Protein AF-A0A1X7TQ26-F1 (afdb_monomer_lite)

Foldseek 3Di:
DAWAWDDDPNPDIFIDGWDKDWDDDPPDIDIDTDDPPLADDDDDRDAGFHQWEKEWDDAPDPWIKIWTAWGAHRVRAIDHWIKIWDPPVVSNIHIDTADDDCLARQFGNWYWYWDDLHNFKIKIKIAKGFNDWDWDDPDPPDTDIDTHIPPDQFSRIKIWIWGQDPVRDTHTPDIGTNVNCPDPVVVVVVVVSVVVSVVVVVVPVPPPVVVVVVVVVVVVVVVVVVVVVVVVVVVVVVVVVVVVVVVVVVVVVVVVVVVVVVVVVVVVVVVVVVVVVVVVVVVVVVVVVVVVVVVVVVVVVVVVVVVVVVVVVVVVVVVVVVVVVVVVVVPDDDDDDDDDDDDDDDDDDDDDDDDD

Secondary structure (DSSP, 8-state):
-B--EEE-TTS-EEE---EEEEEE-SS-EEEEEEPTT-S-SSS--PPP-BS-EEEEE-SSSSS-EEEEE--B-TTS-B---EEEEE-TTTT--EEEEEP--HHHHS-BS-EEEEEEEETTEEEEEEE--EEEEEEEE-STT-EEEEEEE---HHHHEEEEEEEE-TTS-EEEEEEE-TTGGGSHHHHHHHHHHHHHHHHHHHHHHS-HHHHHHHHHHHHHHHHHHHHHHHHHHHHHHHHHHHHHHHHHHHHHHHHHHHHHHHHHHHHHHHHHHHHHHHHHHHHHHHHHHHHHHHHHHHHHHHHHHHHHHHHHHHHHHHHHHHHHHHHHHTT--S----------------------

Sequence (356 aa):
MFGGKVTVNGDGTTSTNSVYIFSVTHSVINWEILKPGAIPNEGLWPMERDAHASAIINGDSTSPTLVVIGGRDKKNQLVNECLLFDSITTGQYSCRKIPLLESVTGRYSHSLTAVTMSPHCVWLVIVGGYEEFRWKDVGGRKEVPWGTFIADTNRLIMIIELVYSEAGEWIVESVLDGNDLTSKNYQEKYQSYSKTRTWWMDQLIEYPTEREMKLQRYIQSLHEDLQVAHESKVSLQEALVEANKQVADMEEKVEQYLKEKQIIIDDNQDLISEKDKVIAKLTLQVEEQSQNEKQIITYLRAKVSDNELYTTKLMKEKSQLQERVTSLEEQSIKETSSIGLQFNYLIPSMGKSIIV

InterPro domains:
  IPR011043 Galactose oxidase/kelch, beta-propeller [SSF50965] (12-136)
  IPR015915 Kelch-type beta-propeller [G3DSA:2.120.10.80] (1-238)

Structure (mmCIF, N/CA/C/O backbone):
data_AF-A0A1X7TQ26-F1
#
_entry.id   AF-A0A1X7TQ26-F1
#
loop_
_atom_site.group_PDB
_atom_site.id
_atom_site.type_symbol
_atom_site.label_atom_id
_atom_site.label_alt_id
_atom_site.label_comp_id
_atom_site.label_asym_id
_atom_site.label_entity_id
_atom_site.label_seq_id
_atom_site.pdbx_PDB_ins_code
_atom_site.Cartn_x
_atom_site.Cartn_y
_atom_site.Cartn_z
_atom_site.occupancy
_atom_site.B_iso_or_equiv
_atom_site.auth_seq_id
_atom_site.auth_comp_id
_atom_site.auth_asym_id
_atom_site.auth_atom_id
_atom_site.pdbx_PDB_model_num
ATOM 1 N N . MET A 1 1 ? 0.880 -3.707 -16.780 1.00 87.00 1 MET A N 1
ATOM 2 C CA . MET A 1 1 ? 1.664 -3.565 -18.033 1.00 87.00 1 MET A CA 1
ATOM 3 C C . MET A 1 1 ? 1.063 -2.445 -18.865 1.00 87.00 1 MET A C 1
ATOM 5 O O . MET A 1 1 ? -0.123 -2.181 -18.722 1.00 87.00 1 MET A O 1
ATOM 9 N N . PHE A 1 2 ? 1.840 -1.804 -19.732 1.00 90.25 2 PHE A N 1
ATOM 10 C CA . PHE A 1 2 ? 1.360 -0.734 -20.607 1.00 90.25 2 PHE A CA 1
ATOM 11 C C . PHE A 1 2 ? 1.998 -0.866 -21.993 1.00 90.25 2 PHE A C 1
ATOM 13 O O . PHE A 1 2 ? 3.110 -1.369 -22.105 1.00 90.25 2 PHE A O 1
ATOM 20 N N . GLY A 1 3 ? 1.297 -0.430 -23.039 1.00 91.06 3 GLY A N 1
ATOM 21 C CA . GLY A 1 3 ? 1.830 -0.325 -24.397 1.00 91.06 3 GLY A CA 1
ATOM 22 C C . GLY A 1 3 ? 2.197 -1.656 -25.067 1.00 91.06 3 GLY A C 1
ATOM 23 O O . GLY A 1 3 ? 1.587 -2.692 -24.807 1.00 91.06 3 GLY A O 1
ATOM 24 N N . GLY A 1 4 ? 3.174 -1.610 -25.977 1.00 91.56 4 GLY A N 1
ATOM 25 C CA . GLY A 1 4 ? 3.618 -2.753 -26.784 1.00 91.56 4 GLY A CA 1
ATOM 26 C C . GLY A 1 4 ? 3.103 -2.704 -28.224 1.00 91.56 4 GLY A C 1
ATOM 27 O O . GLY A 1 4 ? 2.521 -1.706 -28.645 1.00 91.56 4 GLY A O 1
ATOM 28 N N . LYS A 1 5 ? 3.336 -3.779 -28.988 1.00 88.81 5 LYS A N 1
ATOM 29 C CA . LYS A 1 5 ? 2.864 -3.936 -30.373 1.00 88.81 5 LYS A CA 1
ATOM 30 C C . LYS A 1 5 ? 1.827 -5.044 -30.471 1.00 88.81 5 LYS A C 1
ATOM 32 O O . LYS A 1 5 ? 2.054 -6.146 -29.980 1.00 88.81 5 LYS A O 1
ATOM 37 N N . VAL A 1 6 ? 0.721 -4.756 -31.148 1.00 86.12 6 VAL A N 1
ATOM 38 C CA . VAL A 1 6 ? -0.372 -5.701 -31.401 1.00 86.12 6 VAL A CA 1
ATOM 39 C C . VAL A 1 6 ? -0.683 -5.753 -32.892 1.00 86.12 6 VAL A C 1
ATOM 41 O O . VAL A 1 6 ? -0.540 -4.754 -33.596 1.00 86.12 6 VAL A O 1
ATOM 44 N N . THR A 1 7 ? -1.099 -6.917 -33.382 1.00 84.06 7 THR A N 1
ATOM 45 C CA . THR A 1 7 ? -1.557 -7.073 -34.769 1.00 84.06 7 THR A CA 1
ATOM 46 C C . THR A 1 7 ? -3.070 -6.934 -34.792 1.00 84.06 7 THR A C 1
ATOM 48 O O . THR A 1 7 ? -3.758 -7.690 -34.108 1.00 84.06 7 THR A O 1
ATOM 51 N N . VAL A 1 8 ? -3.589 -5.982 -35.565 1.00 70.38 8 VAL A N 1
ATOM 52 C CA . VAL A 1 8 ? -5.036 -5.791 -35.739 1.00 70.38 8 VAL A CA 1
ATOM 53 C C . VAL A 1 8 ? -5.405 -6.261 -37.143 1.00 70.38 8 VAL A C 1
ATOM 55 O O . VAL A 1 8 ? -4.803 -5.822 -38.117 1.00 70.38 8 VAL A O 1
ATOM 58 N N . ASN A 1 9 ? -6.355 -7.193 -37.237 1.00 68.06 9 ASN A N 1
ATOM 59 C CA . ASN A 1 9 ? -6.943 -7.725 -38.478 1.00 68.06 9 ASN A CA 1
ATOM 60 C C . ASN A 1 9 ? -6.004 -8.411 -39.494 1.00 68.06 9 ASN A C 1
ATOM 62 O O . ASN A 1 9 ? -6.490 -8.879 -40.513 1.00 68.06 9 ASN A O 1
ATOM 66 N N . GLY A 1 10 ? -4.713 -8.580 -39.185 1.00 66.31 10 GLY A N 1
ATOM 67 C CA . GLY A 1 10 ? -3.746 -9.274 -40.053 1.00 66.31 10 GLY A CA 1
ATOM 68 C C . GLY A 1 10 ? -2.908 -8.351 -40.944 1.00 66.31 10 GLY A C 1
ATOM 69 O O . GLY A 1 10 ? -2.016 -8.830 -41.640 1.00 66.31 10 GLY A O 1
ATOM 70 N N . ASP A 1 11 ? -3.131 -7.037 -40.860 1.00 59.44 11 ASP A N 1
ATOM 71 C CA . ASP A 1 11 ? -2.691 -6.082 -41.889 1.00 59.44 11 ASP A CA 1
ATOM 72 C C . ASP A 1 11 ? -1.474 -5.246 -41.448 1.00 59.44 11 ASP A C 1
ATOM 74 O O . ASP A 1 11 ? -0.920 -4.462 -42.221 1.00 59.44 11 ASP A O 1
ATOM 78 N N . GLY A 1 12 ? -1.042 -5.399 -40.192 1.00 68.19 12 GLY A N 1
ATOM 79 C CA . GLY A 1 12 ? 0.127 -4.718 -39.644 1.00 68.19 12 GLY A CA 1
ATOM 80 C C . GLY A 1 12 ? 0.192 -4.727 -38.117 1.00 68.19 12 GLY A C 1
ATOM 81 O O . GLY A 1 12 ? -0.816 -4.875 -37.423 1.00 68.19 12 GLY A O 1
ATOM 82 N N . THR A 1 13 ? 1.405 -4.555 -37.583 1.00 79.00 13 THR A N 1
ATOM 83 C CA . THR A 1 13 ? 1.637 -4.344 -36.148 1.00 79.00 13 THR A CA 1
ATOM 84 C C . THR A 1 13 ? 1.505 -2.861 -35.815 1.00 79.00 13 THR A C 1
ATOM 86 O O . THR A 1 13 ? 2.245 -2.051 -36.376 1.00 79.00 13 THR A O 1
ATOM 89 N N . THR A 1 14 ? 0.638 -2.501 -34.872 1.00 85.06 14 THR A N 1
ATOM 90 C CA . THR A 1 14 ? 0.521 -1.134 -34.346 1.00 85.06 14 THR A CA 1
ATOM 91 C C . THR A 1 14 ? 0.947 -1.079 -32.888 1.00 85.06 14 THR A C 1
ATOM 93 O O . THR A 1 14 ? 0.743 -2.033 -32.133 1.00 85.06 14 THR A O 1
ATOM 96 N N . SER A 1 15 ? 1.538 0.043 -32.486 1.00 89.44 15 SER A N 1
ATOM 97 C CA . SER A 1 15 ? 1.757 0.332 -31.072 1.00 89.44 15 SER A CA 1
ATOM 98 C C . SER A 1 15 ? 0.407 0.539 -30.378 1.00 89.44 15 SER A C 1
ATOM 100 O O . SER A 1 15 ? -0.521 1.072 -30.984 1.00 89.44 15 SER A O 1
ATOM 102 N N . THR A 1 16 ? 0.296 0.122 -29.119 1.00 88.94 16 THR A N 1
ATOM 103 C CA . THR A 1 16 ? -0.898 0.338 -28.288 1.00 88.94 16 THR A CA 1
ATOM 104 C C . THR A 1 16 ? -0.596 1.283 -27.124 1.00 88.94 16 THR A C 1
ATOM 106 O O . THR A 1 16 ? 0.560 1.527 -26.779 1.00 88.94 16 THR A O 1
ATOM 109 N N . ASN A 1 17 ? -1.642 1.849 -26.532 1.00 88.56 17 ASN A N 1
ATOM 110 C CA . ASN A 1 17 ? -1.650 2.592 -25.270 1.00 88.56 17 ASN A CA 1
ATOM 111 C C . ASN A 1 17 ? -2.587 1.942 -24.239 1.00 88.56 17 ASN A C 1
ATOM 113 O O . ASN A 1 17 ? -3.071 2.604 -23.321 1.00 88.56 17 ASN A O 1
ATOM 117 N N . SER A 1 18 ? -2.888 0.656 -24.405 1.00 86.50 18 SER A N 1
ATOM 118 C CA . SER A 1 18 ? -3.672 -0.103 -23.438 1.00 86.50 18 SER A CA 1
ATOM 119 C C . SER A 1 18 ? -2.874 -0.332 -22.156 1.00 86.50 18 SER A C 1
ATOM 121 O O . SER A 1 18 ? -1.694 -0.693 -22.199 1.00 86.50 18 SER A O 1
ATOM 123 N N . VAL A 1 19 ? -3.539 -0.150 -21.016 1.00 86.75 19 VAL A N 1
ATOM 124 C CA . VAL A 1 19 ? -3.044 -0.575 -19.704 1.00 86.75 19 VAL A CA 1
ATOM 125 C C . VAL A 1 19 ? -3.679 -1.925 -19.393 1.00 86.75 19 VAL A C 1
ATOM 127 O O . VAL A 1 19 ? -4.900 -2.062 -19.445 1.00 86.75 19 VAL A O 1
ATOM 130 N N . TYR A 1 20 ? -2.844 -2.908 -19.077 1.00 86.31 20 TYR A N 1
ATOM 131 C CA . TYR A 1 20 ? -3.257 -4.254 -18.695 1.00 86.31 20 TYR A CA 1
ATOM 132 C C . TYR A 1 20 ? -2.972 -4.458 -17.213 1.00 86.31 20 TYR A C 1
ATOM 134 O O . TYR A 1 20 ? -1.825 -4.289 -16.774 1.00 86.31 20 TYR A O 1
ATOM 142 N N . ILE A 1 21 ? -3.992 -4.851 -16.463 1.00 85.88 21 ILE A N 1
ATOM 143 C CA . ILE A 1 21 ? -3.888 -5.170 -15.040 1.00 85.88 21 ILE A CA 1
ATOM 144 C C . ILE A 1 21 ? -4.125 -6.661 -14.882 1.00 85.88 21 ILE A C 1
ATOM 146 O O . ILE A 1 21 ? -5.034 -7.220 -15.490 1.00 85.88 21 ILE A O 1
ATOM 150 N N . PHE A 1 22 ? -3.281 -7.296 -14.076 1.00 85.50 22 PHE A N 1
ATOM 151 C CA . PHE A 1 22 ? -3.376 -8.710 -13.752 1.00 85.50 22 PHE A CA 1
ATOM 152 C C . PHE A 1 22 ? -3.566 -8.838 -12.248 1.00 85.50 22 PHE A C 1
ATOM 154 O O . PHE A 1 22 ? -2.780 -8.284 -11.480 1.00 85.50 22 PHE A O 1
ATOM 161 N N . SER A 1 23 ? -4.581 -9.587 -11.836 1.00 82.69 23 SER A N 1
ATOM 162 C CA . SER A 1 23 ? -4.741 -10.034 -10.458 1.00 82.69 23 SER A CA 1
ATOM 163 C C . SER A 1 23 ? -4.634 -11.552 -10.421 1.00 82.69 23 SER A C 1
ATOM 165 O O . SER A 1 23 ? -5.297 -12.275 -11.166 1.00 82.69 23 SER A O 1
ATOM 167 N N . VAL A 1 24 ? -3.730 -12.041 -9.578 1.00 84.75 24 VAL A N 1
ATOM 168 C CA . VAL A 1 24 ? -3.441 -13.467 -9.448 1.00 84.75 24 VAL A CA 1
ATOM 169 C C . VAL A 1 24 ? -3.957 -13.931 -8.096 1.00 84.75 24 VAL A C 1
ATOM 171 O O . VAL A 1 24 ? -3.573 -13.403 -7.056 1.00 84.75 24 VAL A O 1
ATOM 174 N N . THR A 1 25 ? -4.844 -14.917 -8.122 1.00 83.12 25 THR A N 1
ATOM 175 C CA . THR A 1 25 ? -5.289 -15.672 -6.946 1.00 83.12 25 THR A CA 1
ATOM 176 C C . THR A 1 25 ? -4.606 -17.043 -6.935 1.00 83.12 25 THR A C 1
ATOM 178 O O . THR A 1 25 ? -3.882 -17.381 -7.870 1.00 83.12 25 THR A O 1
ATOM 181 N N . HIS A 1 26 ? -4.852 -17.866 -5.910 1.00 82.94 26 HIS A N 1
ATOM 182 C CA . HIS A 1 26 ? -4.251 -19.203 -5.786 1.00 82.94 26 HIS A CA 1
ATOM 183 C C . HIS A 1 26 ? -4.465 -20.118 -7.008 1.00 82.94 26 HIS A C 1
ATOM 185 O O . HIS A 1 26 ? -3.668 -21.026 -7.225 1.00 82.94 26 HIS A O 1
ATOM 191 N N . SER A 1 27 ? -5.523 -19.905 -7.797 1.00 90.62 27 SER A N 1
ATOM 192 C CA . SER A 1 27 ? -5.869 -20.768 -8.937 1.00 90.62 27 SER A CA 1
ATOM 193 C C . SER A 1 27 ? -6.283 -20.028 -10.208 1.00 90.62 27 SER A C 1
ATOM 195 O O . SER A 1 27 ? -6.407 -20.659 -11.257 1.00 90.62 27 SER A O 1
ATOM 197 N N . VAL A 1 28 ? -6.502 -18.711 -10.149 1.00 89.69 28 VAL A N 1
ATOM 198 C CA . VAL A 1 28 ? -7.032 -17.932 -11.276 1.00 89.69 28 VAL A CA 1
ATOM 199 C C . VAL A 1 28 ? -6.202 -16.678 -11.495 1.00 89.69 28 VAL A C 1
ATOM 201 O O . VAL A 1 28 ? -5.953 -15.914 -10.560 1.00 89.69 28 VAL A O 1
ATOM 204 N N . ILE A 1 29 ? -5.827 -16.455 -12.753 1.00 89.44 29 ILE A N 1
ATOM 205 C CA . ILE A 1 29 ? -5.282 -15.191 -13.239 1.00 89.44 29 ILE A CA 1
ATOM 206 C C . ILE A 1 29 ? -6.432 -14.438 -13.901 1.00 89.44 29 ILE A C 1
ATOM 208 O O . ILE A 1 29 ? -6.892 -14.823 -14.976 1.00 89.44 29 ILE A O 1
ATOM 212 N N . ASN A 1 30 ? -6.889 -13.368 -13.262 1.00 86.69 30 ASN A N 1
ATOM 213 C CA . ASN A 1 30 ? -7.815 -12.424 -13.869 1.00 86.69 30 ASN A CA 1
ATOM 214 C C . ASN A 1 30 ? -7.007 -11.307 -14.523 1.00 86.69 30 ASN A C 1
ATOM 216 O O . ASN A 1 30 ? -6.003 -10.848 -13.974 1.00 86.69 30 ASN A O 1
ATOM 220 N N . TRP A 1 31 ? -7.446 -10.859 -15.692 1.00 86.56 31 TRP A N 1
ATOM 221 C CA . TRP A 1 31 ? -6.847 -9.712 -16.354 1.00 86.56 31 TRP A CA 1
ATOM 222 C C . TRP A 1 31 ? -7.923 -8.790 -16.902 1.00 86.56 31 TRP A C 1
ATOM 224 O O . TRP A 1 31 ? -8.978 -9.235 -17.352 1.00 86.56 31 TRP A O 1
ATOM 234 N N . GLU A 1 32 ? -7.632 -7.499 -16.872 1.00 86.62 32 GLU A N 1
ATOM 235 C CA . GLU A 1 32 ? -8.494 -6.455 -17.406 1.00 86.62 32 GLU A CA 1
ATOM 236 C C . GLU A 1 32 ? -7.679 -5.479 -18.256 1.00 86.62 32 GLU A C 1
ATOM 238 O O . GLU A 1 32 ? -6.490 -5.244 -18.016 1.00 86.62 32 GLU A O 1
ATOM 243 N N . ILE A 1 33 ? -8.330 -4.924 -19.278 1.00 85.56 33 ILE A N 1
ATOM 244 C CA . ILE A 1 33 ? -7.782 -3.846 -20.098 1.00 85.56 33 ILE A CA 1
ATOM 245 C C . ILE A 1 33 ? -8.535 -2.576 -19.752 1.00 85.56 33 ILE A C 1
ATOM 247 O O . ILE A 1 33 ? -9.751 -2.496 -19.954 1.00 85.56 33 ILE A O 1
ATOM 251 N N . LEU A 1 34 ? -7.803 -1.558 -19.310 1.00 81.19 34 LEU A N 1
ATOM 252 C CA . LEU A 1 34 ? -8.380 -0.235 -19.137 1.00 81.19 34 LEU A CA 1
ATOM 253 C C . LEU A 1 34 ? -8.620 0.399 -20.505 1.00 81.19 34 LEU A C 1
ATOM 255 O O . LEU A 1 34 ? -7.719 0.475 -21.348 1.00 81.19 34 LEU A O 1
ATOM 259 N N . LYS A 1 35 ? -9.853 0.856 -20.723 1.00 69.00 35 LYS A N 1
ATOM 260 C CA . LYS A 1 35 ? -10.242 1.575 -21.937 1.00 69.00 35 LYS A CA 1
ATOM 261 C C . LYS A 1 35 ? -9.963 3.075 -21.787 1.00 69.00 35 LYS A C 1
ATOM 263 O O . LYS A 1 35 ? -10.061 3.597 -20.673 1.00 69.00 35 LYS A O 1
ATOM 268 N N . PRO A 1 36 ? -9.697 3.785 -22.899 1.00 64.69 36 PRO A N 1
ATOM 269 C CA . PRO A 1 36 ? -9.656 5.242 -22.901 1.00 64.69 36 PRO A CA 1
ATOM 270 C C . PRO A 1 36 ? -10.910 5.832 -22.240 1.00 64.69 36 PRO A C 1
ATOM 272 O O . PRO A 1 36 ? -12.025 5.438 -22.578 1.00 64.69 36 PRO A O 1
ATOM 275 N N . GLY A 1 37 ? -10.723 6.744 -21.281 1.00 62.84 37 GLY A N 1
ATOM 276 C CA . GLY A 1 37 ? -11.806 7.344 -20.485 1.00 62.84 37 GLY A CA 1
ATOM 277 C C . GLY A 1 37 ? -12.024 6.729 -19.095 1.00 62.84 37 GLY A C 1
ATOM 278 O O . GLY A 1 37 ? -12.803 7.273 -18.322 1.00 62.84 37 GLY A O 1
ATOM 279 N N . ALA A 1 38 ? -11.318 5.646 -18.745 1.00 62.38 38 ALA A N 1
ATOM 280 C CA . ALA A 1 38 ? -11.341 5.066 -17.394 1.00 62.38 38 ALA A CA 1
ATOM 281 C C . ALA A 1 38 ? -10.544 5.876 -16.344 1.00 62.38 38 ALA A C 1
ATOM 283 O O . ALA A 1 38 ? -10.632 5.585 -15.156 1.00 62.38 38 ALA A O 1
ATOM 284 N N . ILE A 1 39 ? -9.766 6.873 -16.777 1.00 62.66 39 ILE A N 1
ATOM 285 C CA . ILE A 1 39 ? -8.975 7.769 -15.921 1.00 62.66 39 ILE A CA 1
ATOM 286 C C . ILE A 1 39 ? -9.702 9.128 -15.864 1.00 62.66 39 ILE A C 1
ATOM 288 O O . ILE A 1 39 ? -9.856 9.747 -16.924 1.00 62.66 39 ILE A O 1
ATOM 292 N N . PRO A 1 40 ? -10.180 9.596 -14.693 1.00 51.94 40 PRO A N 1
ATOM 293 C CA . PRO A 1 40 ? -10.880 10.880 -14.573 1.00 51.94 40 PRO A CA 1
ATOM 294 C C . PRO A 1 40 ? -9.910 12.073 -14.746 1.00 51.94 40 PRO A C 1
ATOM 296 O O . PRO A 1 40 ? -8.940 12.118 -14.006 1.00 51.94 40 PRO A O 1
ATOM 299 N N . ASN A 1 41 ? -10.189 12.983 -15.709 1.00 51.12 41 ASN A N 1
ATOM 300 C CA . ASN A 1 41 ? -9.685 14.368 -15.981 1.00 51.12 41 ASN A CA 1
ATOM 301 C C . ASN A 1 41 ? -8.290 14.807 -15.445 1.00 51.12 41 ASN A C 1
ATOM 303 O O . ASN A 1 41 ? -7.979 14.609 -14.287 1.00 51.12 41 ASN A O 1
ATOM 307 N N . GLU A 1 42 ? -7.400 15.525 -16.141 1.00 49.56 42 GLU A N 1
ATOM 308 C CA . GLU A 1 42 ? -7.458 16.467 -17.266 1.00 49.56 42 GLU A CA 1
ATOM 309 C C . GLU A 1 42 ? -6.258 16.194 -18.203 1.00 49.56 42 GLU A C 1
ATOM 311 O O . GLU A 1 42 ? -5.109 16.229 -17.772 1.00 49.56 42 GLU A O 1
ATOM 316 N N . GLY A 1 43 ? -6.492 15.957 -19.496 1.00 53.38 43 GLY A N 1
ATOM 317 C CA . GLY A 1 43 ? -5.417 15.898 -20.497 1.00 53.38 43 GLY A CA 1
ATOM 318 C C . GLY A 1 43 ? -5.019 14.489 -20.946 1.00 53.38 43 GLY A C 1
ATOM 319 O O . GLY A 1 43 ? -4.381 13.740 -20.224 1.00 53.38 43 GLY A O 1
ATOM 320 N N . LEU A 1 44 ? -5.398 14.186 -22.194 1.00 62.41 44 LEU A N 1
ATOM 321 C CA . LEU A 1 44 ? -4.870 13.163 -23.108 1.00 62.41 44 LEU A CA 1
ATOM 322 C C . LEU A 1 44 ? -4.472 11.814 -22.487 1.00 62.41 44 LEU A C 1
ATOM 324 O O . LEU A 1 44 ? -3.402 11.649 -21.906 1.00 62.41 44 LEU A O 1
ATOM 328 N N . TRP A 1 45 ? -5.295 10.800 -22.770 1.00 75.62 45 TRP A N 1
ATOM 329 C CA . TRP A 1 45 ? -4.891 9.403 -22.638 1.00 75.62 45 TRP A CA 1
ATOM 330 C C . TRP A 1 45 ? -3.495 9.192 -23.255 1.00 75.62 45 TRP A C 1
ATOM 332 O O . TRP A 1 45 ? -3.253 9.694 -24.360 1.00 75.62 45 TRP A O 1
ATOM 342 N N . PRO A 1 46 ? -2.588 8.463 -22.581 1.00 84.00 46 PRO A N 1
ATOM 343 C CA . PRO A 1 46 ? -1.219 8.278 -23.037 1.00 84.00 46 PRO A CA 1
ATOM 344 C C . PRO A 1 46 ? -1.104 7.891 -24.510 1.00 84.00 46 PRO A C 1
ATOM 346 O O . PRO A 1 46 ? -1.868 7.070 -25.028 1.00 84.00 46 PRO A O 1
ATOM 349 N N . MET A 1 47 ? -0.108 8.455 -25.193 1.00 87.44 47 MET A N 1
ATOM 350 C CA . MET A 1 47 ? 0.155 8.101 -26.585 1.00 87.44 47 MET A CA 1
ATOM 351 C C . MET A 1 47 ? 0.616 6.641 -26.710 1.00 87.44 47 MET A C 1
ATOM 353 O O . MET A 1 47 ? 1.381 6.143 -25.875 1.00 87.44 47 MET A O 1
ATOM 357 N N . GLU A 1 48 ? 0.155 5.987 -27.780 1.00 90.31 48 GLU A N 1
ATOM 358 C CA . GLU A 1 48 ? 0.552 4.638 -28.194 1.00 90.31 48 GLU A CA 1
ATOM 359 C C . GLU A 1 48 ? 2.070 4.524 -28.281 1.00 90.31 48 GLU A C 1
ATOM 361 O O . GLU A 1 48 ? 2.714 5.357 -28.924 1.00 90.31 48 GLU A O 1
ATOM 366 N N . ARG A 1 49 ? 2.645 3.485 -27.665 1.00 93.31 49 ARG A N 1
ATOM 367 C CA . ARG A 1 49 ? 4.093 3.278 -27.715 1.00 93.31 49 ARG A CA 1
ATOM 368 C C . ARG A 1 49 ? 4.545 1.837 -27.542 1.00 93.31 49 ARG A C 1
ATOM 370 O O . ARG A 1 49 ? 3.941 1.056 -26.809 1.00 93.31 49 ARG A O 1
ATOM 377 N N . ASP A 1 50 ? 5.680 1.520 -28.150 1.00 93.69 50 ASP A N 1
ATOM 378 C CA . ASP A 1 50 ? 6.429 0.279 -27.960 1.00 93.69 50 ASP A CA 1
ATOM 379 C C . ASP A 1 50 ? 7.854 0.557 -27.466 1.00 93.69 50 ASP A C 1
ATOM 381 O O . ASP A 1 50 ? 8.261 1.715 -27.361 1.00 93.69 50 ASP A O 1
ATOM 385 N N . ALA A 1 51 ? 8.598 -0.504 -27.129 1.00 94.50 51 ALA A N 1
ATOM 386 C CA . ALA A 1 51 ? 10.016 -0.433 -26.757 1.00 94.50 51 ALA A CA 1
ATOM 387 C C . ALA A 1 51 ? 10.346 0.621 -25.675 1.00 94.50 51 ALA A C 1
ATOM 389 O O . ALA A 1 51 ? 11.460 1.139 -25.617 1.00 94.50 51 ALA A O 1
ATOM 390 N N . HIS A 1 52 ? 9.372 0.964 -24.836 1.00 96.12 52 HIS A N 1
ATOM 391 C CA . HIS A 1 52 ? 9.569 1.783 -23.651 1.00 96.12 52 HIS A CA 1
ATOM 392 C C . HIS A 1 52 ? 10.120 0.907 -22.526 1.00 96.12 52 HIS A C 1
ATOM 394 O O . HIS A 1 52 ? 10.087 -0.323 -22.613 1.00 96.12 52 HIS A O 1
ATOM 400 N N . ALA A 1 53 ? 10.582 1.543 -21.457 1.00 96.50 53 ALA A N 1
ATOM 401 C CA . ALA A 1 53 ? 10.910 0.845 -20.228 1.00 96.50 53 ALA A CA 1
ATOM 402 C C . ALA A 1 53 ? 9.884 1.191 -19.150 1.00 96.50 53 ALA A C 1
ATOM 404 O O . ALA A 1 53 ? 9.313 2.285 -19.141 1.00 96.50 53 ALA A O 1
ATOM 405 N N . SER A 1 54 ? 9.638 0.248 -18.248 1.00 95.00 54 SER A N 1
ATOM 406 C CA . SER A 1 54 ? 8.709 0.442 -17.143 1.00 95.00 54 SER A CA 1
ATOM 407 C C . SER A 1 54 ? 9.230 -0.195 -15.868 1.00 95.00 54 SER A C 1
ATOM 409 O O . SER A 1 54 ? 9.819 -1.272 -15.925 1.00 95.00 54 SER A O 1
ATOM 411 N N . ALA A 1 55 ? 8.957 0.431 -14.731 1.00 94.44 55 ALA A N 1
ATOM 412 C CA . ALA A 1 55 ? 9.271 -0.108 -13.416 1.00 94.44 55 ALA A CA 1
ATOM 413 C C . ALA A 1 55 ? 8.115 0.155 -12.452 1.00 94.44 55 ALA A C 1
ATOM 415 O O . ALA A 1 55 ? 7.334 1.088 -12.640 1.00 94.44 55 ALA A O 1
ATOM 416 N N . ILE A 1 56 ? 8.007 -0.686 -11.428 1.00 90.62 56 ILE A N 1
ATOM 417 C CA . ILE A 1 56 ? 7.020 -0.525 -10.364 1.00 90.62 56 ILE A CA 1
ATOM 418 C C . ILE A 1 56 ? 7.714 0.105 -9.165 1.00 90.62 56 ILE A C 1
ATOM 420 O O . ILE A 1 56 ? 8.779 -0.347 -8.747 1.00 90.62 56 ILE A O 1
ATOM 424 N N . ILE A 1 57 ? 7.084 1.134 -8.615 1.00 88.94 57 ILE A N 1
ATOM 425 C CA . ILE A 1 57 ? 7.468 1.758 -7.363 1.00 88.94 57 ILE A CA 1
ATOM 426 C C . ILE A 1 57 ? 6.548 1.231 -6.265 1.00 88.94 57 ILE A C 1
ATOM 428 O O . ILE A 1 57 ? 5.346 1.494 -6.271 1.00 88.94 57 ILE A O 1
ATOM 432 N N . ASN A 1 58 ? 7.148 0.522 -5.312 1.00 76.94 58 ASN A N 1
ATOM 433 C CA . ASN A 1 58 ? 6.525 0.137 -4.051 1.00 76.94 58 ASN A CA 1
ATOM 434 C C . ASN A 1 58 ? 7.122 1.039 -2.959 1.00 76.94 58 ASN A C 1
ATOM 436 O O . ASN A 1 58 ? 8.197 0.742 -2.434 1.00 76.94 58 ASN A O 1
ATOM 440 N N . GLY A 1 59 ? 6.489 2.187 -2.709 1.00 65.50 59 GLY A N 1
ATOM 441 C CA . GLY A 1 59 ? 6.811 3.081 -1.586 1.00 65.50 59 GLY A CA 1
ATOM 442 C C . GLY A 1 59 ? 5.728 3.027 -0.506 1.00 65.50 59 GLY A C 1
ATOM 443 O O . GLY A 1 59 ? 4.926 2.098 -0.501 1.00 65.50 59 GLY A O 1
ATOM 444 N N . ASP A 1 60 ? 5.652 4.047 0.350 1.00 60.88 60 ASP A N 1
ATOM 445 C CA . ASP A 1 60 ? 4.600 4.185 1.383 1.00 60.88 60 ASP A CA 1
ATOM 446 C C . ASP A 1 60 ? 3.175 4.395 0.838 1.00 60.88 60 ASP A C 1
ATOM 448 O O . ASP A 1 60 ? 2.211 4.472 1.602 1.00 60.88 60 ASP A O 1
ATOM 452 N N . SER A 1 61 ? 3.018 4.500 -0.484 1.00 58.03 61 SER A N 1
ATOM 453 C CA . SER A 1 61 ? 1.697 4.561 -1.102 1.00 58.03 61 SER A CA 1
ATOM 454 C C . SER A 1 61 ? 0.934 3.256 -0.869 1.00 58.03 61 SER A C 1
ATOM 456 O O . SER A 1 61 ? 1.463 2.152 -0.999 1.00 58.03 61 SER A O 1
ATOM 458 N N . THR A 1 62 ? -0.358 3.395 -0.586 1.00 59.47 62 THR A N 1
ATOM 459 C CA . THR A 1 62 ? -1.305 2.277 -0.452 1.00 59.47 62 THR A CA 1
ATOM 460 C C . THR A 1 62 ? -1.493 1.493 -1.759 1.00 59.47 62 THR A C 1
ATOM 462 O O . THR A 1 62 ? -2.020 0.379 -1.738 1.00 59.47 62 THR A O 1
ATOM 465 N N . SER A 1 63 ? -1.035 2.042 -2.893 1.00 72.31 63 SER A N 1
ATOM 466 C CA . SER A 1 63 ? -1.012 1.385 -4.199 1.00 72.31 63 SER A CA 1
ATOM 467 C C . SER A 1 63 ? 0.394 1.425 -4.807 1.00 72.31 63 SER A C 1
ATOM 469 O O . SER A 1 63 ? 1.035 2.477 -4.790 1.00 72.31 63 SER A O 1
ATOM 471 N N . PRO A 1 64 ? 0.863 0.333 -5.440 1.00 82.62 64 PRO A N 1
ATOM 472 C CA . PRO A 1 64 ? 2.032 0.393 -6.306 1.00 82.62 64 PRO A CA 1
ATOM 473 C C . PRO A 1 64 ? 1.799 1.394 -7.446 1.00 82.62 64 PRO A C 1
ATOM 475 O O . PRO A 1 64 ? 0.716 1.429 -8.042 1.00 82.62 64 PRO A O 1
ATOM 478 N N . THR A 1 65 ? 2.831 2.170 -7.772 1.00 88.25 65 THR A N 1
ATOM 479 C CA . THR A 1 65 ? 2.820 3.128 -8.886 1.00 88.25 65 THR A CA 1
ATOM 480 C C . THR A 1 65 ? 3.632 2.553 -10.049 1.00 88.25 65 THR A C 1
ATOM 482 O O . THR A 1 65 ? 4.766 2.110 -9.865 1.00 88.25 65 THR A O 1
ATOM 485 N N . LEU A 1 66 ? 3.088 2.556 -11.266 1.00 90.75 66 LEU A N 1
ATOM 486 C CA . LEU A 1 66 ? 3.804 2.132 -12.474 1.00 90.75 66 LEU A CA 1
ATOM 487 C C . LEU A 1 66 ? 4.416 3.351 -13.168 1.00 90.75 66 LEU A C 1
ATOM 489 O O . LEU A 1 66 ? 3.700 4.259 -13.583 1.00 90.75 66 LEU A O 1
ATOM 493 N N . VAL A 1 67 ? 5.733 3.334 -13.360 1.00 93.75 67 VAL A N 1
ATOM 494 C CA . VAL A 1 67 ? 6.451 4.335 -14.157 1.00 93.75 67 VAL A CA 1
ATOM 495 C C . VAL A 1 67 ? 6.684 3.803 -15.557 1.00 93.75 67 VAL A C 1
ATOM 497 O O . VAL A 1 67 ? 7.095 2.654 -15.716 1.00 93.75 67 VAL A O 1
ATOM 500 N N . VAL A 1 68 ? 6.477 4.644 -16.566 1.00 95.31 68 VAL A N 1
ATOM 501 C CA . VAL A 1 68 ? 6.793 4.351 -17.967 1.00 95.31 68 VAL A CA 1
ATOM 502 C C . VAL A 1 68 ? 7.631 5.481 -18.546 1.00 95.31 68 VAL A C 1
ATOM 504 O O . VAL A 1 68 ? 7.218 6.637 -18.498 1.00 95.31 68 VAL A O 1
ATOM 507 N N . ILE A 1 69 ? 8.784 5.150 -19.129 1.00 96.19 69 ILE A N 1
ATOM 508 C CA . ILE A 1 69 ? 9.710 6.126 -19.710 1.00 96.19 69 ILE A CA 1
ATOM 509 C C . ILE A 1 69 ? 9.994 5.775 -21.168 1.00 96.19 69 ILE A C 1
ATOM 511 O O . ILE A 1 69 ? 10.301 4.629 -21.510 1.00 96.19 69 ILE A O 1
ATOM 515 N N . GLY A 1 70 ? 9.921 6.793 -22.025 1.00 95.62 70 GLY A N 1
ATOM 516 C CA . GLY A 1 70 ? 10.399 6.720 -23.399 1.00 95.62 70 GLY A CA 1
ATOM 517 C C . GLY A 1 70 ? 9.562 5.825 -24.311 1.00 95.62 70 GLY A C 1
ATOM 518 O O . GLY A 1 70 ? 8.336 5.724 -24.178 1.00 95.62 70 GLY A O 1
ATOM 519 N N . GLY A 1 71 ? 10.254 5.170 -25.243 1.00 95.62 71 GLY A N 1
ATOM 520 C CA . GLY A 1 71 ? 9.682 4.296 -26.265 1.00 95.62 71 GLY A CA 1
ATOM 521 C C . GLY A 1 71 ? 9.515 4.979 -27.618 1.00 95.62 71 GLY A C 1
ATOM 522 O O . GLY A 1 71 ? 10.023 6.078 -27.846 1.00 95.62 71 GLY A O 1
ATOM 523 N N . ARG A 1 72 ? 8.812 4.303 -28.531 1.00 93.38 72 ARG A N 1
ATOM 524 C CA . ARG A 1 72 ? 8.501 4.829 -29.865 1.00 93.38 72 ARG A CA 1
ATOM 525 C C . ARG A 1 72 ? 7.020 4.771 -30.174 1.00 93.38 72 ARG A C 1
ATOM 527 O O . ARG A 1 72 ? 6.349 3.805 -29.815 1.00 93.38 72 ARG A O 1
ATOM 534 N N . ASP A 1 73 ? 6.534 5.778 -30.885 1.00 91.25 73 ASP A N 1
ATOM 535 C CA . ASP A 1 73 ? 5.162 5.823 -31.375 1.00 91.25 73 ASP A CA 1
ATOM 536 C C . ASP A 1 73 ? 4.960 4.932 -32.618 1.00 91.25 73 ASP A C 1
ATOM 538 O O . ASP A 1 73 ? 5.872 4.264 -33.115 1.00 91.25 73 ASP A O 1
ATOM 542 N N . LYS A 1 74 ? 3.742 4.933 -33.167 1.00 87.44 74 LYS A N 1
ATOM 543 C CA . LYS A 1 74 ? 3.412 4.190 -34.396 1.00 87.44 74 LYS A CA 1
ATOM 544 C C . LYS A 1 74 ? 4.154 4.663 -35.654 1.00 87.44 74 LYS A C 1
ATOM 546 O O . LYS A 1 74 ? 4.196 3.934 -36.640 1.00 87.44 74 LYS A O 1
ATOM 551 N N . LYS A 1 75 ? 4.721 5.873 -35.642 1.00 87.44 75 LYS A N 1
ATOM 552 C CA . LYS A 1 75 ? 5.553 6.437 -36.717 1.00 87.44 75 LYS A CA 1
ATOM 553 C C . LYS A 1 75 ? 7.046 6.167 -36.483 1.00 87.44 75 LYS A C 1
ATOM 555 O O . LYS A 1 75 ? 7.879 6.698 -37.217 1.00 87.44 75 LYS A O 1
ATOM 560 N N . ASN A 1 76 ? 7.385 5.334 -35.494 1.00 86.31 76 ASN A N 1
ATOM 561 C CA . ASN A 1 76 ? 8.742 5.070 -35.017 1.00 86.31 76 ASN A CA 1
ATOM 562 C C . ASN A 1 76 ? 9.486 6.321 -34.512 1.00 86.31 76 ASN A C 1
ATOM 564 O O . ASN A 1 76 ? 10.715 6.317 -34.468 1.00 86.31 76 ASN A O 1
ATOM 568 N N . GLN A 1 77 ? 8.762 7.375 -34.128 1.00 90.44 77 GLN A N 1
ATOM 569 C CA . GLN A 1 77 ? 9.330 8.564 -33.497 1.00 90.44 77 GLN A CA 1
ATOM 570 C C . GLN A 1 77 ? 9.514 8.323 -32.003 1.00 90.44 77 GLN A C 1
ATOM 572 O O . GLN A 1 77 ? 8.721 7.609 -31.386 1.00 90.44 77 GLN A O 1
ATOM 577 N N . LEU A 1 78 ? 10.553 8.922 -31.422 1.00 93.38 78 LEU A N 1
ATOM 578 C CA . LEU A 1 78 ? 10.774 8.881 -29.980 1.00 93.38 78 LEU A CA 1
ATOM 579 C C . LEU A 1 78 ? 9.604 9.512 -29.235 1.00 93.38 78 LEU A C 1
ATOM 581 O O . LEU A 1 78 ? 9.065 10.538 -29.653 1.00 93.38 78 LEU A O 1
ATOM 585 N N . VAL A 1 79 ? 9.247 8.916 -28.100 1.00 93.81 79 VAL A N 1
ATOM 586 C CA . VAL A 1 79 ? 8.245 9.494 -27.214 1.00 93.81 79 VAL A CA 1
ATOM 587 C C . VAL A 1 79 ? 8.891 10.032 -25.949 1.00 93.81 79 VAL A C 1
ATOM 589 O O . VAL A 1 79 ? 9.191 9.288 -25.022 1.00 93.81 79 VAL A O 1
ATOM 592 N N . ASN A 1 80 ? 9.047 11.350 -25.900 1.00 93.56 80 ASN A N 1
ATOM 593 C CA . ASN A 1 80 ? 9.783 12.069 -24.860 1.00 93.56 80 ASN A CA 1
ATOM 594 C C . ASN A 1 80 ? 8.917 12.324 -23.616 1.00 93.56 80 ASN A C 1
ATOM 596 O O . ASN A 1 80 ? 8.611 13.464 -23.261 1.00 93.56 80 ASN A O 1
ATOM 600 N N . GLU A 1 81 ? 8.439 11.249 -22.987 1.00 93.25 81 GLU A N 1
ATOM 601 C CA . GLU A 1 81 ? 7.542 11.331 -21.835 1.00 93.25 81 GLU A CA 1
ATOM 602 C C . GLU A 1 81 ? 7.932 10.362 -20.723 1.00 93.25 81 GLU A C 1
ATOM 604 O O . GLU A 1 81 ? 8.390 9.246 -20.978 1.00 93.25 81 GLU A O 1
ATOM 609 N N . CYS A 1 82 ? 7.692 10.803 -19.489 1.00 93.75 82 CYS A N 1
ATOM 610 C CA . CYS A 1 82 ? 7.682 9.981 -18.291 1.00 93.75 82 CYS A CA 1
ATOM 611 C C . CYS A 1 82 ? 6.268 10.006 -17.717 1.00 93.75 82 CYS A C 1
ATOM 613 O O . CYS A 1 82 ? 5.745 11.078 -17.407 1.00 93.75 82 CYS A O 1
ATOM 615 N N . LEU A 1 83 ? 5.641 8.839 -17.630 1.00 92.56 83 LEU A N 1
ATOM 616 C CA . LEU A 1 83 ? 4.281 8.674 -17.139 1.00 92.56 83 LEU A CA 1
ATOM 617 C C . LEU A 1 83 ? 4.313 7.949 -15.800 1.00 92.56 83 LEU A C 1
ATOM 619 O O . LEU A 1 83 ? 5.014 6.947 -15.658 1.00 92.56 83 LEU A O 1
ATOM 623 N N . LEU A 1 84 ? 3.516 8.434 -14.854 1.00 90.56 84 LEU A N 1
ATOM 624 C CA . LEU A 1 84 ? 3.189 7.735 -13.622 1.00 90.56 84 LEU A CA 1
ATOM 625 C C . LEU A 1 84 ? 1.727 7.329 -13.646 1.00 90.56 84 LEU A C 1
ATOM 627 O O . LEU A 1 84 ? 0.853 8.190 -13.732 1.00 90.56 84 LEU A O 1
ATOM 631 N N . PHE A 1 85 ? 1.488 6.030 -13.527 1.00 87.44 85 PHE A N 1
ATOM 632 C CA . PHE A 1 85 ? 0.172 5.462 -13.285 1.00 87.44 85 PHE A CA 1
ATOM 633 C C . PHE A 1 85 ? 0.056 5.109 -11.808 1.00 87.44 85 PHE A C 1
ATOM 635 O O . PHE A 1 85 ? 0.842 4.301 -11.309 1.00 87.44 85 PHE A O 1
ATOM 642 N N . ASP A 1 86 ? -0.917 5.699 -11.127 1.00 81.88 86 ASP A N 1
ATOM 643 C CA . ASP A 1 86 ? -1.138 5.524 -9.693 1.00 81.88 86 ASP A CA 1
ATOM 644 C C . ASP A 1 86 ? -2.561 5.031 -9.404 1.00 81.88 86 ASP A C 1
ATOM 646 O O . ASP A 1 86 ? -3.399 4.944 -10.311 1.00 81.88 86 ASP A O 1
ATOM 650 N N . SER A 1 87 ? -2.828 4.689 -8.139 1.00 73.06 87 SER A N 1
ATOM 651 C CA . SER A 1 87 ? -4.148 4.239 -7.672 1.00 73.06 87 SER A CA 1
ATOM 652 C C . SER A 1 87 ? -4.683 3.027 -8.449 1.00 73.06 87 SER A C 1
ATOM 654 O O . SER A 1 87 ? -5.884 2.876 -8.678 1.00 73.06 87 SER A O 1
ATOM 656 N N . ILE A 1 88 ? -3.775 2.138 -8.867 1.00 66.00 88 ILE A N 1
ATOM 657 C CA . ILE A 1 88 ? -4.098 0.953 -9.670 1.00 66.00 88 ILE A CA 1
ATOM 658 C C . ILE A 1 88 ? -4.925 -0.044 -8.848 1.00 66.00 88 ILE A C 1
ATOM 660 O O . ILE A 1 88 ? -5.822 -0.687 -9.385 1.00 66.00 88 ILE A O 1
ATOM 664 N N . THR A 1 89 ? -4.657 -0.166 -7.546 1.00 63.75 89 THR A N 1
ATOM 665 C CA . THR A 1 89 ? -5.349 -1.127 -6.669 1.00 63.75 89 THR A CA 1
ATOM 666 C C . THR A 1 89 ? -6.693 -0.628 -6.146 1.00 63.75 89 THR A C 1
ATOM 668 O O . THR A 1 89 ? -7.529 -1.443 -5.764 1.00 63.75 89 THR A O 1
ATOM 671 N N . THR A 1 90 ? -6.930 0.686 -6.139 1.00 67.25 90 THR A N 1
ATOM 672 C CA . THR A 1 90 ? -8.172 1.294 -5.631 1.00 67.25 90 THR A CA 1
ATOM 673 C C . THR A 1 90 ? -9.244 1.459 -6.711 1.00 67.25 90 THR A C 1
ATOM 675 O O . THR A 1 90 ? -10.366 1.858 -6.403 1.00 67.25 90 THR A O 1
ATOM 678 N N . GLY A 1 91 ? -8.920 1.169 -7.979 1.00 67.56 91 GLY A N 1
ATOM 679 C CA . GLY A 1 91 ? -9.822 1.333 -9.127 1.00 67.56 91 GLY A CA 1
ATOM 680 C C . GLY A 1 91 ? -10.052 2.792 -9.547 1.00 67.56 91 GLY A C 1
ATOM 681 O O . GLY A 1 91 ? -10.782 3.050 -10.501 1.00 67.56 91 GLY A O 1
ATOM 682 N N . GLN A 1 92 ? -9.421 3.751 -8.861 1.00 70.38 92 GLN A N 1
ATOM 683 C CA . GLN A 1 92 ? -9.459 5.185 -9.163 1.00 70.38 92 GLN A CA 1
ATOM 684 C C . GLN A 1 92 ? -8.201 5.593 -9.936 1.00 70.38 92 GLN A C 1
ATOM 686 O O . GLN A 1 92 ? -7.421 6.429 -9.485 1.00 70.38 92 GLN A O 1
ATOM 691 N N . TYR A 1 93 ? -7.983 4.948 -11.082 1.00 76.38 93 TYR A N 1
ATOM 692 C CA . TYR A 1 93 ? -6.770 5.094 -11.882 1.00 76.38 93 TYR A CA 1
ATOM 693 C C . TYR A 1 93 ? -6.457 6.557 -12.181 1.00 76.38 93 TYR A C 1
ATOM 695 O O . TYR A 1 93 ? -7.300 7.283 -12.711 1.00 76.38 93 TYR A O 1
ATOM 703 N N . SER A 1 94 ? -5.219 6.960 -11.914 1.00 79.88 94 SER A N 1
ATOM 704 C CA . SER A 1 94 ? -4.695 8.256 -12.326 1.00 79.88 94 SER A CA 1
ATOM 705 C C . SER A 1 94 ? -3.463 8.060 -13.202 1.00 79.88 94 SER A C 1
ATOM 707 O O . SER A 1 94 ? -2.699 7.108 -13.038 1.00 79.88 94 SER A O 1
ATOM 709 N N . CYS A 1 95 ? -3.288 8.942 -14.181 1.00 84.88 95 CYS A N 1
ATOM 710 C CA . CYS A 1 95 ? -2.086 8.992 -15.001 1.00 84.88 95 CYS A CA 1
ATOM 711 C C . CYS A 1 95 ? -1.608 10.433 -15.064 1.00 84.88 95 CYS A C 1
ATOM 713 O O . CYS A 1 95 ? -2.350 11.307 -15.507 1.00 84.88 95 CYS A O 1
ATOM 715 N N . ARG A 1 96 ? -0.359 10.672 -14.666 1.00 85.31 96 ARG A N 1
ATOM 716 C CA . ARG A 1 96 ? 0.267 11.994 -14.745 1.00 85.31 96 ARG A CA 1
ATOM 717 C C . ARG A 1 96 ? 1.586 11.944 -15.492 1.00 85.31 96 ARG A C 1
ATOM 719 O O . ARG A 1 96 ? 2.313 10.953 -15.438 1.00 85.31 96 ARG A O 1
ATOM 726 N N . LYS A 1 97 ? 1.906 13.041 -16.171 1.00 89.25 97 LYS A N 1
ATOM 727 C CA . LYS A 1 97 ? 3.195 13.231 -16.834 1.00 89.25 97 LYS A CA 1
ATOM 728 C C . LYS A 1 97 ? 4.157 13.926 -15.882 1.00 89.25 97 LYS A C 1
ATOM 730 O O . LYS A 1 97 ? 3.848 14.998 -15.370 1.00 89.25 97 LYS A O 1
ATOM 735 N N . ILE A 1 98 ? 5.331 13.339 -15.688 1.00 89.19 98 ILE A N 1
ATOM 736 C CA . ILE A 1 98 ? 6.434 13.985 -14.982 1.00 89.19 98 ILE A CA 1
ATOM 737 C C . ILE A 1 98 ? 7.304 14.735 -15.998 1.00 89.19 98 ILE A C 1
ATOM 739 O O . ILE A 1 98 ? 7.729 14.135 -16.994 1.00 89.19 98 ILE A O 1
ATOM 743 N N . PRO A 1 99 ? 7.608 16.023 -15.762 1.00 89.50 99 PRO A N 1
ATOM 744 C CA . PRO A 1 99 ? 8.557 16.751 -16.587 1.00 89.50 99 PRO A CA 1
ATOM 745 C C . PRO A 1 99 ? 9.969 16.200 -16.360 1.00 89.50 99 PRO A C 1
ATOM 747 O O . PRO A 1 99 ? 10.504 16.256 -15.257 1.00 89.50 99 PRO A O 1
ATOM 750 N N . LEU A 1 100 ? 10.579 15.672 -17.420 1.00 93.44 100 LEU A N 1
ATOM 751 C CA . LEU A 1 100 ? 11.974 15.235 -17.450 1.00 93.44 100 LEU A CA 1
ATOM 752 C C . LEU A 1 100 ? 12.647 15.767 -18.713 1.00 93.44 100 LEU A C 1
ATOM 754 O O . LEU A 1 100 ? 11.986 16.043 -19.715 1.00 93.44 100 LEU A O 1
ATOM 758 N N . LEU A 1 101 ? 13.974 15.863 -18.675 1.00 91.44 101 LEU A N 1
ATOM 759 C CA . LEU A 1 101 ? 14.773 16.252 -19.832 1.00 91.44 101 LEU A CA 1
ATOM 760 C C . LEU A 1 101 ? 14.620 15.239 -20.979 1.00 91.44 101 LEU A C 1
ATOM 762 O O . LEU A 1 101 ? 14.501 14.028 -20.767 1.00 91.44 101 LEU A O 1
ATOM 766 N N . GLU A 1 102 ? 14.687 15.731 -22.216 1.00 91.81 102 GLU A N 1
ATOM 767 C CA . GLU A 1 102 ? 14.662 14.887 -23.417 1.00 91.81 102 GLU A CA 1
ATOM 768 C C . GLU A 1 102 ? 15.862 13.932 -23.470 1.00 91.81 102 GLU A C 1
ATOM 770 O O . GLU A 1 102 ? 15.735 12.803 -23.931 1.00 91.81 102 GLU A O 1
ATOM 775 N N . SER A 1 103 ? 17.006 14.317 -22.895 1.00 89.88 103 SER A N 1
ATOM 776 C CA . SER A 1 103 ? 18.167 13.429 -22.757 1.00 89.88 103 SER A CA 1
ATOM 777 C C . SER A 1 103 ? 17.848 12.147 -21.981 1.00 89.88 103 SER A C 1
ATOM 779 O O . SER A 1 103 ? 18.466 11.114 -22.248 1.00 89.88 103 SER A O 1
ATOM 781 N N . VAL A 1 104 ? 16.875 12.196 -21.064 1.00 93.00 104 VAL A N 1
ATOM 782 C CA . VAL A 1 104 ? 16.388 11.060 -20.272 1.00 93.00 104 VAL A CA 1
ATOM 783 C C . VAL A 1 104 ? 15.307 10.301 -21.031 1.00 93.00 104 VAL A C 1
ATOM 785 O O . VAL A 1 104 ? 15.423 9.093 -21.210 1.00 93.00 104 VAL A O 1
ATOM 788 N N . THR A 1 105 ? 14.260 10.997 -21.477 1.00 94.75 105 THR A N 1
ATOM 789 C CA . THR A 1 105 ? 13.035 10.369 -22.004 1.00 94.75 105 THR A CA 1
ATOM 790 C C . THR A 1 105 ? 13.110 10.011 -23.487 1.00 94.75 105 THR A C 1
ATOM 792 O O . THR A 1 105 ? 12.459 9.059 -23.909 1.00 94.75 105 THR A O 1
ATOM 795 N N . GLY A 1 106 ? 13.923 10.717 -24.272 1.00 94.19 106 GLY A N 1
ATOM 796 C CA . GLY A 1 106 ? 14.113 10.514 -25.708 1.00 94.19 106 GLY A CA 1
ATOM 797 C C . GLY A 1 106 ? 14.991 9.317 -26.025 1.00 94.19 106 GLY A C 1
ATOM 798 O O . GLY A 1 106 ? 16.096 9.444 -26.550 1.00 94.19 106 GLY A O 1
ATOM 799 N N . ARG A 1 107 ? 14.499 8.134 -25.655 1.00 95.50 107 ARG A N 1
ATOM 800 C CA . ARG A 1 107 ? 15.166 6.858 -25.890 1.00 95.50 107 ARG A CA 1
ATOM 801 C C . ARG A 1 107 ? 14.183 5.698 -25.955 1.00 95.50 107 ARG A C 1
ATOM 803 O O . ARG A 1 107 ? 13.107 5.727 -25.358 1.00 95.50 107 ARG A O 1
ATOM 810 N N . TYR A 1 108 ? 14.587 4.625 -26.623 1.00 95.81 108 TYR A N 1
ATOM 811 C CA . TYR A 1 108 ? 13.837 3.367 -26.676 1.00 95.81 108 TYR A CA 1
ATOM 812 C C . TYR A 1 108 ? 14.755 2.154 -26.487 1.00 95.81 108 TYR A C 1
ATOM 814 O O . TYR A 1 108 ? 15.978 2.272 -26.571 1.00 95.81 108 TYR A O 1
ATOM 822 N N . SER A 1 109 ? 14.161 0.996 -26.196 1.00 95.38 109 SER A N 1
ATOM 823 C CA . SER A 1 109 ? 14.841 -0.268 -25.876 1.00 95.38 109 SER A CA 1
ATOM 824 C C . SER A 1 109 ? 15.939 -0.108 -24.816 1.00 95.38 109 SER A C 1
ATOM 826 O O . SER A 1 109 ? 17.027 -0.667 -24.949 1.00 95.38 109 SER A O 1
ATOM 828 N N . HIS A 1 110 ? 15.661 0.695 -23.790 1.00 96.25 110 HIS A N 1
ATOM 829 C CA . HIS A 1 110 ? 16.529 0.880 -22.631 1.00 96.25 110 HIS A CA 1
ATOM 830 C C . HIS A 1 110 ? 16.043 0.032 -21.454 1.00 96.25 110 HIS A C 1
ATOM 832 O O . HIS A 1 110 ? 14.896 -0.415 -21.429 1.00 96.25 110 HIS A O 1
ATOM 838 N N . SER A 1 111 ? 16.915 -0.158 -20.469 1.00 96.75 111 SER A N 1
ATOM 839 C CA . SER A 1 111 ? 16.564 -0.796 -19.202 1.00 96.75 111 SER A CA 1
ATOM 840 C C . SER A 1 111 ? 16.169 0.259 -18.174 1.00 96.75 111 SER A C 1
ATOM 842 O O . SER A 1 111 ? 16.790 1.320 -18.109 1.00 96.75 111 SER A O 1
ATOM 844 N N . LEU A 1 112 ? 15.167 -0.054 -17.354 1.00 97.06 112 LEU A N 1
ATOM 845 C CA . LEU A 1 112 ? 14.715 0.768 -16.235 1.00 97.06 112 LEU A CA 1
ATOM 846 C C . LEU A 1 112 ? 14.499 -0.129 -15.019 1.00 97.06 112 LEU A C 1
ATOM 848 O O . LEU A 1 112 ? 13.862 -1.176 -15.128 1.00 97.06 112 LEU A O 1
ATOM 852 N N . THR A 1 113 ? 14.999 0.292 -13.864 1.00 95.88 113 THR A N 1
ATOM 853 C CA . THR A 1 113 ? 14.696 -0.342 -12.579 1.00 95.88 113 THR A CA 1
ATOM 854 C C . THR A 1 113 ? 14.406 0.714 -11.523 1.00 95.88 113 THR A C 1
ATOM 856 O O . THR A 1 113 ? 14.939 1.820 -11.592 1.00 95.88 113 THR A O 1
ATOM 859 N N . ALA A 1 114 ? 13.560 0.375 -10.556 1.00 93.81 114 ALA A N 1
ATOM 860 C CA . ALA A 1 114 ? 13.266 1.211 -9.403 1.00 93.81 114 ALA A CA 1
ATOM 861 C C . ALA A 1 114 ? 13.955 0.622 -8.168 1.00 93.81 114 ALA A C 1
ATOM 863 O O . ALA A 1 114 ? 13.769 -0.549 -7.838 1.00 93.81 114 ALA A O 1
ATOM 864 N N . VAL A 1 115 ? 14.758 1.436 -7.490 1.00 89.75 115 VAL A N 1
ATOM 865 C CA . VAL A 1 115 ? 15.466 1.074 -6.264 1.00 89.75 115 VAL A CA 1
ATOM 866 C C . VAL A 1 115 ? 14.879 1.885 -5.120 1.00 89.75 115 VAL A C 1
ATOM 868 O O . VAL A 1 115 ? 15.074 3.096 -5.042 1.00 89.75 115 VAL A O 1
ATOM 871 N N . THR A 1 116 ? 14.167 1.217 -4.216 1.00 86.56 116 THR A N 1
ATOM 872 C CA . THR A 1 116 ? 13.653 1.853 -3.000 1.00 86.56 116 THR A CA 1
ATOM 873 C C . THR A 1 116 ? 14.815 2.152 -2.054 1.00 86.56 116 THR A C 1
ATOM 875 O O . THR A 1 116 ? 15.485 1.235 -1.561 1.00 86.56 116 THR A O 1
ATOM 878 N N . MET A 1 117 ? 15.071 3.442 -1.830 1.00 83.56 117 MET A N 1
ATOM 879 C CA . MET A 1 117 ? 16.105 3.934 -0.914 1.00 83.56 117 MET A CA 1
ATOM 880 C C . MET A 1 117 ? 15.529 4.159 0.483 1.00 83.56 117 MET A C 1
ATOM 882 O O . MET A 1 117 ? 16.176 3.851 1.481 1.00 83.56 117 MET A O 1
ATOM 886 N N . SER A 1 118 ? 14.294 4.647 0.547 1.00 79.88 118 SER A N 1
ATOM 887 C CA . SER A 1 118 ? 13.472 4.734 1.749 1.00 79.88 118 SER A CA 1
ATOM 888 C C . SER A 1 118 ? 11.992 4.716 1.343 1.00 79.88 118 SER A C 1
ATOM 890 O O . SER A 1 118 ? 11.686 4.794 0.150 1.00 79.88 118 SER A O 1
ATOM 892 N N . PRO A 1 119 ? 11.051 4.646 2.293 1.00 78.12 119 PRO A N 1
ATOM 893 C CA . PRO A 1 119 ? 9.630 4.637 1.955 1.00 78.12 119 PRO A CA 1
ATOM 894 C C . PRO A 1 119 ? 9.135 5.885 1.194 1.00 78.12 119 PRO A C 1
ATOM 896 O O . PRO A 1 119 ? 8.182 5.805 0.416 1.00 78.12 119 PRO A O 1
ATOM 899 N N . HIS A 1 120 ? 9.845 7.010 1.342 1.00 83.75 120 HIS A N 1
ATOM 900 C CA . HIS A 1 120 ? 9.580 8.275 0.650 1.00 83.75 120 HIS A CA 1
ATOM 901 C C . HIS A 1 120 ? 10.607 8.613 -0.439 1.00 83.75 120 HIS A C 1
ATOM 903 O O . HIS A 1 120 ? 10.559 9.711 -0.978 1.00 83.75 120 HIS A O 1
ATOM 909 N N . CYS A 1 121 ? 11.561 7.732 -0.751 1.00 87.56 121 CYS A N 1
ATOM 910 C CA . CYS A 1 121 ? 12.612 8.017 -1.728 1.00 87.56 121 CYS A CA 1
ATOM 911 C C . CYS A 1 121 ? 12.911 6.793 -2.590 1.00 87.56 121 CYS A C 1
ATOM 913 O O . CYS A 1 121 ? 13.297 5.728 -2.096 1.00 87.56 121 CYS A O 1
ATOM 915 N N . VAL A 1 122 ? 12.769 6.961 -3.901 1.00 90.81 122 VAL A N 1
ATOM 916 C CA . VAL A 1 122 ? 12.982 5.904 -4.885 1.00 90.81 122 VAL A CA 1
ATOM 917 C C . VAL A 1 122 ? 13.853 6.420 -6.008 1.00 90.81 122 VAL A C 1
ATOM 919 O O . VAL A 1 122 ? 13.640 7.500 -6.548 1.00 90.81 122 VAL A O 1
ATOM 922 N N . TRP A 1 123 ? 14.844 5.623 -6.374 1.00 92.81 123 TRP A N 1
ATOM 923 C CA . TRP A 1 123 ? 15.747 5.931 -7.467 1.00 92.81 123 TRP A CA 1
ATOM 924 C C . TRP A 1 123 ? 15.378 5.113 -8.691 1.00 92.81 123 TRP A C 1
ATOM 926 O O . TRP A 1 123 ? 15.378 3.884 -8.654 1.00 92.81 123 TRP A O 1
ATOM 936 N N . LEU A 1 124 ? 15.079 5.792 -9.791 1.00 95.50 124 LEU A N 1
ATOM 937 C CA . LEU A 1 124 ? 14.907 5.158 -11.087 1.00 95.50 124 LEU A CA 1
ATOM 938 C C . LEU A 1 124 ? 16.250 5.128 -11.803 1.00 95.50 124 LEU A C 1
ATOM 940 O O . LEU A 1 124 ? 16.780 6.174 -12.168 1.00 95.50 124 LEU A O 1
ATOM 944 N N . VAL A 1 125 ? 16.788 3.934 -12.014 1.00 95.06 125 VAL A N 1
ATOM 945 C CA . VAL A 1 125 ? 18.060 3.734 -12.710 1.00 95.06 125 VAL A CA 1
ATOM 946 C C . VAL A 1 125 ? 17.773 3.338 -14.151 1.00 95.06 125 VAL A C 1
ATOM 948 O O . VAL A 1 125 ? 17.130 2.317 -14.410 1.00 95.06 125 VAL A O 1
ATOM 951 N N . ILE A 1 126 ? 18.263 4.149 -15.082 1.00 96.12 126 ILE A N 1
ATOM 952 C CA . ILE A 1 126 ? 18.141 3.960 -16.526 1.00 96.12 126 ILE A CA 1
ATOM 953 C C . ILE A 1 126 ? 19.498 3.559 -17.084 1.00 96.12 126 ILE A C 1
ATOM 955 O O . ILE A 1 126 ? 20.504 4.199 -16.781 1.00 96.12 126 ILE A O 1
ATOM 959 N N . VAL A 1 127 ? 19.521 2.533 -17.938 1.00 95.12 127 VAL A N 1
ATOM 960 C CA . VAL A 1 127 ? 20.748 2.083 -18.607 1.00 95.12 127 VAL A CA 1
ATOM 961 C C . VAL A 1 127 ? 20.514 1.872 -20.100 1.00 95.12 127 VAL A C 1
ATOM 963 O O . VAL A 1 127 ? 19.610 1.140 -20.512 1.00 95.12 127 VAL A O 1
ATOM 966 N N . GLY A 1 128 ? 21.377 2.484 -20.908 1.00 95.00 128 GLY A N 1
ATOM 967 C CA . GLY A 1 128 ? 21.463 2.295 -22.350 1.00 95.00 128 GLY A CA 1
ATOM 968 C C . GLY A 1 128 ? 20.252 2.806 -23.126 1.00 95.00 128 GLY A C 1
ATOM 969 O O . GLY A 1 128 ? 19.607 3.795 -22.760 1.00 95.00 128 GLY A O 1
ATOM 970 N N . GLY A 1 129 ? 19.975 2.113 -24.229 1.00 95.38 129 GLY A N 1
ATOM 971 C CA . GLY A 1 129 ? 18.936 2.446 -25.195 1.00 95.38 129 GLY A CA 1
ATOM 972 C C . GLY A 1 129 ? 19.478 3.009 -26.503 1.00 95.38 129 GLY A C 1
ATOM 973 O O . GLY A 1 129 ? 20.685 3.066 -26.748 1.00 95.38 129 GLY A O 1
ATOM 974 N N . TYR A 1 130 ? 18.543 3.423 -27.345 1.00 94.50 130 TYR A N 1
ATOM 975 C CA . TYR A 1 130 ? 18.791 4.028 -28.645 1.00 94.50 130 TYR A CA 1
ATOM 976 C C . TYR A 1 130 ? 18.171 5.421 -28.697 1.00 94.50 130 TYR A C 1
ATOM 978 O O . TYR A 1 130 ? 17.081 5.623 -28.160 1.00 94.50 130 TYR A O 1
ATOM 986 N N . GLU A 1 131 ? 18.841 6.351 -29.371 1.00 92.06 131 GLU A N 1
ATOM 987 C CA . GLU A 1 131 ? 18.411 7.751 -29.507 1.00 92.06 131 GLU A CA 1
ATOM 988 C C . GLU A 1 131 ? 17.825 8.090 -30.880 1.00 92.06 131 GLU A C 1
ATOM 990 O O . GLU A 1 131 ? 17.188 9.121 -31.049 1.00 92.06 131 GLU A O 1
ATOM 995 N N . GLU A 1 132 ? 18.022 7.237 -31.881 1.00 86.75 132 GLU A N 1
ATOM 996 C CA . GLU A 1 132 ? 17.508 7.482 -33.225 1.00 86.75 132 GLU A CA 1
ATOM 997 C C . GLU A 1 132 ? 17.169 6.154 -33.892 1.00 86.75 132 GLU A C 1
ATOM 999 O O . GLU A 1 132 ? 17.909 5.175 -33.766 1.00 86.75 132 GLU A O 1
ATOM 1004 N N . PHE A 1 133 ? 16.058 6.131 -34.625 1.00 84.81 133 PHE A N 1
ATOM 1005 C CA . PHE A 1 133 ? 15.684 5.025 -35.493 1.00 84.81 133 PHE A CA 1
ATOM 1006 C C . PHE A 1 133 ? 15.507 5.537 -36.919 1.00 84.81 133 PHE A C 1
ATOM 1008 O O . PHE A 1 133 ? 14.699 6.429 -37.168 1.00 84.81 133 PHE A O 1
ATOM 1015 N N . ARG A 1 134 ? 16.233 4.940 -37.864 1.00 83.75 134 ARG A N 1
ATOM 1016 C CA . ARG A 1 134 ? 16.162 5.298 -39.282 1.00 83.75 134 ARG A CA 1
ATOM 1017 C C . ARG A 1 134 ? 16.208 4.070 -40.175 1.00 83.75 134 ARG A C 1
ATOM 1019 O O . ARG A 1 134 ? 16.753 3.031 -39.809 1.00 83.75 134 ARG A O 1
ATOM 1026 N N . TRP A 1 135 ? 15.664 4.212 -41.373 1.00 81.19 135 TRP A N 1
ATOM 1027 C CA . TRP A 1 135 ? 15.828 3.232 -42.438 1.00 81.19 135 TRP A CA 1
ATOM 1028 C C . TRP A 1 135 ? 17.070 3.591 -43.240 1.00 81.19 135 TRP A C 1
ATOM 1030 O O . TRP A 1 135 ? 17.237 4.735 -43.662 1.00 81.19 135 TRP A O 1
ATOM 1040 N N . LYS A 1 136 ? 17.981 2.631 -43.392 1.00 82.50 136 LYS A N 1
ATOM 1041 C CA . LYS A 1 136 ? 19.202 2.811 -44.173 1.00 82.50 136 LYS A CA 1
ATOM 1042 C C . LYS A 1 136 ? 19.087 2.000 -45.456 1.00 82.50 136 LYS A C 1
ATOM 1044 O O . LYS A 1 136 ? 18.941 0.779 -45.390 1.00 82.50 136 LYS A O 1
ATOM 1049 N N . ASP A 1 137 ? 19.188 2.672 -46.598 1.00 84.94 137 ASP A N 1
ATOM 1050 C CA . ASP A 1 137 ? 19.360 2.003 -47.887 1.00 84.94 137 ASP A CA 1
ATOM 1051 C C . ASP A 1 137 ? 20.732 1.313 -47.903 1.00 84.94 137 ASP A C 1
ATOM 1053 O O . ASP A 1 137 ? 21.772 1.942 -47.682 1.00 84.94 137 ASP A O 1
ATOM 1057 N N . VAL A 1 138 ? 20.726 -0.004 -48.098 1.00 86.75 138 VAL A N 1
ATOM 1058 C CA . VAL A 1 138 ? 21.939 -0.831 -48.201 1.00 86.75 138 VAL A CA 1
ATOM 1059 C C . VAL A 1 138 ? 22.209 -1.281 -49.639 1.00 86.75 138 VAL A C 1
ATOM 1061 O O . VAL A 1 138 ? 23.058 -2.141 -49.871 1.00 86.75 138 VAL A O 1
ATOM 1064 N N . GLY A 1 139 ? 21.524 -0.676 -50.612 1.00 80.94 139 GLY A N 1
ATOM 1065 C CA . GLY A 1 139 ? 21.602 -0.997 -52.029 1.00 80.94 139 GLY A CA 1
ATOM 1066 C C . GLY A 1 139 ? 20.576 -2.049 -52.457 1.00 80.94 139 GLY A C 1
ATOM 1067 O O . GLY A 1 139 ? 20.035 -2.813 -51.658 1.00 80.94 139 GLY A O 1
ATOM 1068 N N . GLY A 1 140 ? 20.286 -2.091 -53.760 1.00 83.00 140 GLY A N 1
ATOM 1069 C CA . GLY A 1 140 ? 19.391 -3.098 -54.342 1.00 83.00 140 GLY A CA 1
ATOM 1070 C C . GLY A 1 140 ? 17.909 -2.936 -53.978 1.00 83.00 140 GLY A C 1
ATOM 1071 O O . GLY A 1 140 ? 17.195 -3.935 -53.946 1.00 83.00 140 GLY A O 1
ATOM 1072 N N . ARG A 1 141 ? 17.440 -1.704 -53.707 1.00 78.50 141 ARG A N 1
ATOM 1073 C CA . ARG A 1 141 ? 16.076 -1.396 -53.210 1.00 78.50 141 ARG A CA 1
ATOM 1074 C C . ARG A 1 141 ? 15.746 -2.073 -51.875 1.00 78.50 141 ARG A C 1
ATOM 1076 O O . ARG A 1 141 ? 14.579 -2.331 -51.582 1.00 78.50 141 ARG A O 1
ATOM 1083 N N . LYS A 1 142 ? 16.768 -2.392 -51.082 1.00 83.06 142 LYS A N 1
ATOM 1084 C CA . LYS A 1 142 ? 16.609 -2.993 -49.765 1.00 83.06 142 LYS A CA 1
ATOM 1085 C C . LYS A 1 142 ? 16.973 -1.963 -48.710 1.00 83.06 142 LYS A C 1
ATOM 1087 O O . LYS A 1 142 ? 18.124 -1.555 -48.597 1.00 83.06 142 LYS A O 1
ATOM 1092 N N . GLU A 1 143 ? 15.988 -1.593 -47.910 1.00 82.94 143 GLU A N 1
ATOM 1093 C CA . GLU A 1 143 ? 16.200 -0.806 -46.704 1.00 82.94 143 GLU A CA 1
ATOM 1094 C C . GLU A 1 143 ? 16.242 -1.734 -45.494 1.00 82.94 143 GLU A C 1
ATOM 1096 O O . GLU A 1 143 ? 15.505 -2.721 -45.414 1.00 82.94 143 GLU A O 1
ATOM 1101 N N . VAL 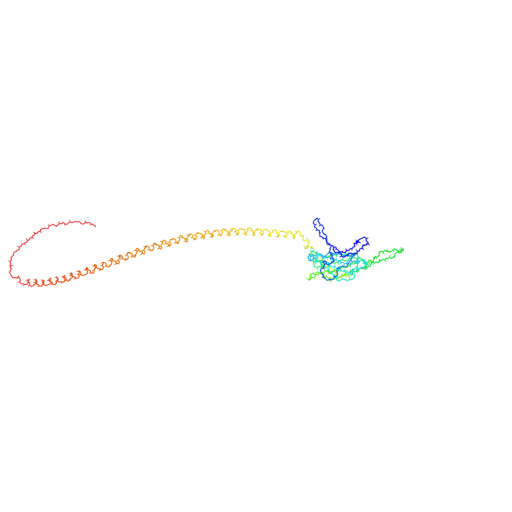A 1 144 ? 17.126 -1.428 -44.550 1.00 85.25 144 VAL A N 1
ATOM 1102 C CA . VAL A 1 144 ? 17.214 -2.147 -43.277 1.00 85.25 144 VAL A CA 1
ATOM 1103 C C . VAL A 1 144 ? 17.025 -1.181 -42.111 1.00 85.25 144 VAL A C 1
ATOM 1105 O O . VAL A 1 144 ? 17.453 -0.024 -42.194 1.00 85.25 144 VAL A O 1
ATOM 1108 N N . PRO A 1 145 ? 16.393 -1.637 -41.017 1.00 81.69 145 PRO A N 1
ATOM 1109 C CA . PRO A 1 145 ? 16.248 -0.824 -39.823 1.00 81.69 145 PRO A CA 1
ATOM 1110 C C . PRO A 1 145 ? 17.622 -0.596 -39.188 1.00 81.69 145 PRO A C 1
ATOM 1112 O O . PRO A 1 145 ? 18.389 -1.538 -38.985 1.00 81.69 145 PRO A O 1
ATOM 1115 N N . TRP A 1 146 ? 17.926 0.656 -38.860 1.00 84.25 146 TRP A N 1
ATOM 1116 C CA . TRP A 1 146 ? 19.175 1.060 -38.229 1.00 84.25 146 TRP A CA 1
ATOM 1117 C C . TRP A 1 146 ? 18.885 1.932 -37.006 1.00 84.25 146 TRP A C 1
ATOM 1119 O O . TRP A 1 146 ? 18.262 2.987 -37.121 1.00 84.25 146 TRP A O 1
ATOM 1129 N N . GLY A 1 147 ? 19.344 1.491 -35.835 1.00 86.19 147 GLY A N 1
ATOM 1130 C CA . GLY A 1 147 ? 19.263 2.256 -34.591 1.00 86.19 147 GLY A CA 1
ATOM 1131 C C . GLY A 1 147 ? 20.617 2.849 -34.215 1.00 86.19 147 GLY A C 1
ATOM 1132 O O . GLY A 1 147 ? 21.638 2.171 -34.335 1.00 86.19 147 GLY A O 1
ATOM 1133 N N . THR A 1 148 ? 20.629 4.089 -33.735 1.00 90.94 148 THR A N 1
ATOM 1134 C CA . THR A 1 148 ? 21.818 4.706 -33.131 1.00 90.94 148 THR A CA 1
ATOM 1135 C C . THR A 1 148 ? 21.785 4.457 -31.626 1.00 90.94 148 THR A C 1
ATOM 1137 O O . THR A 1 148 ? 20.840 4.863 -30.949 1.00 90.94 148 THR A O 1
ATOM 1140 N N . PHE A 1 149 ? 22.782 3.735 -31.110 1.00 92.25 149 PHE A N 1
ATOM 1141 C CA . PHE A 1 149 ? 22.915 3.463 -29.679 1.00 92.25 149 PHE A CA 1
ATOM 1142 C C . PHE A 1 149 ? 23.297 4.729 -28.922 1.00 92.25 149 PHE A C 1
ATOM 1144 O O . PHE A 1 149 ? 24.115 5.515 -29.397 1.00 92.25 149 PHE A O 1
ATOM 1151 N N . ILE A 1 150 ? 22.792 4.862 -27.700 1.00 93.25 150 ILE A N 1
ATOM 1152 C CA . ILE A 1 150 ? 23.320 5.841 -26.754 1.00 93.25 150 ILE A CA 1
ATOM 1153 C C . ILE A 1 150 ? 24.702 5.356 -26.313 1.00 93.25 150 ILE A C 1
ATOM 1155 O O . ILE A 1 150 ? 24.816 4.396 -25.554 1.00 93.25 150 ILE A O 1
ATOM 1159 N N . ALA A 1 151 ? 25.741 6.006 -26.832 1.00 87.44 151 ALA A N 1
ATOM 1160 C CA . ALA A 1 151 ? 27.139 5.688 -26.538 1.00 87.44 151 ALA A CA 1
ATOM 1161 C C . ALA A 1 151 ? 27.826 6.737 -25.649 1.00 87.44 151 ALA A C 1
ATOM 1163 O O . ALA A 1 151 ? 28.909 6.479 -25.131 1.00 87.44 151 ALA A O 1
ATOM 1164 N N . ASP A 1 152 ? 27.212 7.910 -25.474 1.00 86.38 152 ASP A N 1
ATOM 1165 C CA . ASP A 1 152 ? 27.723 8.951 -24.587 1.00 86.38 152 ASP A CA 1
ATOM 1166 C C . ASP A 1 152 ? 27.640 8.505 -23.122 1.00 86.38 152 ASP A C 1
ATOM 1168 O O . ASP A 1 152 ? 26.568 8.131 -22.642 1.00 86.38 152 ASP A O 1
ATOM 1172 N N . T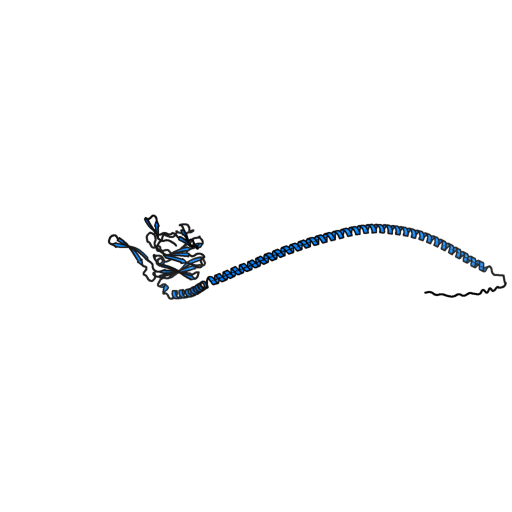HR A 1 153 ? 28.767 8.569 -22.409 1.00 84.12 153 THR A N 1
ATOM 1173 C CA . THR A 1 153 ? 28.898 8.108 -21.019 1.00 84.12 153 THR A CA 1
ATOM 1174 C C . THR A 1 153 ? 27.905 8.799 -20.088 1.00 84.12 153 THR A C 1
ATOM 1176 O O . THR A 1 153 ? 27.381 8.160 -19.177 1.00 84.12 153 THR A O 1
ATOM 1179 N N . ASN A 1 154 ? 27.585 10.070 -20.347 1.00 87.00 154 ASN A N 1
ATOM 1180 C CA . ASN A 1 154 ? 26.697 10.854 -19.487 1.00 87.00 154 ASN A CA 1
ATOM 1181 C C . ASN A 1 154 ? 25.251 10.370 -19.623 1.00 87.00 154 ASN A C 1
ATOM 1183 O O . ASN A 1 154 ? 24.514 10.294 -18.647 1.00 87.00 154 ASN A O 1
ATOM 1187 N N . ARG A 1 155 ? 24.842 9.982 -20.833 1.00 90.25 155 ARG A N 1
ATOM 1188 C CA . ARG A 1 155 ? 23.484 9.490 -21.113 1.00 90.25 155 ARG A CA 1
ATOM 1189 C C . ARG A 1 155 ? 23.337 7.978 -20.993 1.00 90.25 155 ARG A C 1
ATOM 1191 O O . ARG A 1 155 ? 22.199 7.496 -20.965 1.00 90.25 155 ARG A O 1
ATOM 1198 N N . LEU A 1 156 ? 24.444 7.236 -20.955 1.00 91.12 156 LEU A N 1
ATOM 1199 C CA . LEU A 1 156 ? 24.451 5.777 -20.895 1.00 91.12 156 LEU A CA 1
ATOM 1200 C C . LEU A 1 156 ? 23.834 5.262 -19.593 1.00 91.12 156 LEU A C 1
ATOM 1202 O O . LEU A 1 156 ? 23.080 4.294 -19.634 1.00 91.12 156 LEU A O 1
ATOM 1206 N N . ILE A 1 157 ? 24.130 5.907 -18.465 1.00 92.06 157 ILE A N 1
ATOM 1207 C CA . ILE A 1 157 ? 23.548 5.593 -17.158 1.00 92.06 157 ILE A CA 1
ATOM 1208 C C . ILE A 1 157 ? 23.006 6.888 -16.572 1.00 92.06 157 ILE A C 1
ATOM 1210 O O . ILE A 1 157 ? 23.734 7.870 -16.475 1.00 92.06 157 ILE A O 1
ATOM 1214 N N . MET A 1 158 ? 21.731 6.882 -16.192 1.00 93.56 158 MET A N 1
ATOM 1215 C CA . MET A 1 158 ? 21.092 8.028 -15.550 1.00 93.56 158 MET A CA 1
ATOM 1216 C C . MET A 1 158 ? 20.292 7.570 -14.337 1.00 93.56 158 MET A C 1
ATOM 1218 O O . MET A 1 158 ? 19.697 6.490 -14.359 1.00 93.56 158 MET A O 1
ATOM 1222 N N . ILE A 1 159 ? 20.261 8.394 -13.294 1.00 93.88 159 ILE A N 1
ATOM 1223 C CA . ILE A 1 159 ? 19.459 8.151 -12.094 1.00 93.88 159 ILE A CA 1
ATOM 1224 C C . ILE A 1 159 ? 18.489 9.308 -11.906 1.00 93.88 159 ILE A C 1
ATOM 1226 O O . ILE A 1 159 ? 18.893 10.465 -11.886 1.00 93.88 159 ILE A O 1
ATOM 1230 N N . ILE A 1 160 ? 17.205 8.994 -11.766 1.00 94.62 160 ILE A N 1
ATOM 1231 C CA . ILE A 1 160 ? 16.180 9.964 -11.380 1.00 94.62 160 ILE A CA 1
ATOM 1232 C C . ILE A 1 160 ? 15.831 9.694 -9.925 1.00 94.62 160 ILE A C 1
ATOM 1234 O O . ILE A 1 160 ? 15.417 8.589 -9.574 1.00 94.62 160 ILE A O 1
ATOM 1238 N N . GLU A 1 161 ? 15.979 10.705 -9.088 1.00 93.19 161 GLU A N 1
ATOM 1239 C CA . GLU A 1 161 ? 15.566 10.662 -7.697 1.00 93.19 161 GLU A CA 1
ATOM 1240 C C . GLU A 1 161 ? 14.125 11.142 -7.577 1.00 93.19 161 GLU A C 1
ATOM 1242 O O . GLU A 1 161 ? 13.807 12.299 -7.866 1.00 93.19 161 GLU A O 1
ATOM 1247 N N . LEU A 1 162 ? 13.251 10.230 -7.163 1.00 92.25 162 LEU A N 1
ATOM 1248 C CA . LEU A 1 162 ? 11.864 10.516 -6.849 1.00 92.25 162 LEU A CA 1
ATOM 1249 C C . LEU A 1 162 ? 11.679 10.568 -5.340 1.00 92.25 162 LEU A C 1
ATOM 1251 O O . LEU A 1 162 ? 12.058 9.634 -4.630 1.00 92.25 162 LEU A O 1
ATOM 1255 N N . VAL A 1 163 ? 11.039 11.632 -4.870 1.00 90.38 163 VAL A N 1
ATOM 1256 C CA . VAL A 1 163 ? 10.658 11.800 -3.468 1.00 90.38 163 VAL A CA 1
ATOM 1257 C C . VAL A 1 163 ? 9.147 11.875 -3.358 1.00 90.38 163 VAL A C 1
ATOM 1259 O O . VAL A 1 163 ? 8.480 12.485 -4.193 1.00 90.38 163 VAL A O 1
ATOM 1262 N N . TYR A 1 164 ? 8.603 11.225 -2.338 1.00 87.69 164 TYR A N 1
ATOM 1263 C CA . TYR A 1 164 ? 7.192 11.297 -2.008 1.00 87.69 164 TYR A CA 1
ATOM 1264 C C . TYR A 1 164 ? 6.942 12.543 -1.160 1.00 87.69 164 TYR A C 1
ATOM 1266 O O . TYR A 1 164 ? 7.465 12.670 -0.054 1.00 87.69 164 TYR A O 1
ATOM 1274 N N . SER A 1 165 ? 6.193 13.490 -1.714 1.00 85.06 165 SER A N 1
ATOM 1275 C CA . SER A 1 165 ? 5.877 14.763 -1.066 1.00 85.06 165 SER A CA 1
ATOM 1276 C C . SER A 1 165 ? 4.791 14.615 0.005 1.00 85.06 165 SER A C 1
ATOM 1278 O O . SER A 1 165 ? 3.989 13.681 -0.025 1.00 85.06 165 SER A O 1
ATOM 1280 N N . GLU A 1 166 ? 4.700 15.591 0.913 1.00 81.00 166 GLU A N 1
ATOM 1281 C CA . GLU A 1 166 ? 3.623 15.669 1.918 1.00 81.00 166 GLU A CA 1
ATOM 1282 C C . GLU A 1 166 ? 2.222 15.775 1.292 1.00 81.00 166 GLU A C 1
ATOM 1284 O O . GLU A 1 166 ? 1.236 15.377 1.906 1.00 81.00 166 GLU A O 1
ATOM 1289 N N . ALA A 1 167 ? 2.130 16.263 0.050 1.00 79.94 167 ALA A N 1
ATOM 1290 C CA . ALA A 1 167 ? 0.889 16.315 -0.720 1.00 79.94 167 ALA A CA 1
ATOM 1291 C C . ALA A 1 167 ? 0.426 14.933 -1.227 1.00 79.94 167 ALA A C 1
ATOM 1293 O O . ALA A 1 167 ? -0.639 14.833 -1.831 1.00 79.94 167 ALA A O 1
ATOM 1294 N N . GLY A 1 168 ? 1.204 13.872 -0.988 1.00 77.44 168 GLY A N 1
ATOM 1295 C CA . GLY A 1 168 ? 0.885 12.516 -1.433 1.00 77.44 168 GLY A CA 1
ATOM 1296 C C . GLY A 1 168 ? 1.287 12.231 -2.881 1.00 77.44 168 GLY A C 1
ATOM 1297 O O . GLY A 1 168 ? 0.720 11.348 -3.517 1.00 77.44 168 GLY A O 1
ATOM 1298 N N . GLU A 1 169 ? 2.251 12.973 -3.429 1.00 81.88 169 GLU A N 1
ATOM 1299 C CA . GLU A 1 169 ? 2.677 12.823 -4.822 1.00 81.88 169 GLU A CA 1
ATOM 1300 C C . GLU A 1 169 ? 4.184 12.580 -4.947 1.00 81.88 169 GLU A C 1
ATOM 1302 O O . GLU A 1 169 ? 4.991 13.235 -4.287 1.00 81.88 169 GLU A O 1
ATOM 1307 N N . TRP A 1 170 ? 4.573 11.679 -5.854 1.00 87.12 170 TRP A N 1
ATOM 1308 C CA . TRP A 1 170 ? 5.957 11.533 -6.313 1.00 87.12 170 TRP A CA 1
ATOM 1309 C C . TRP A 1 170 ? 6.377 12.730 -7.161 1.00 87.12 170 TRP A C 1
ATOM 1311 O O . TRP A 1 170 ? 5.791 12.962 -8.225 1.00 87.12 170 TRP A O 1
ATOM 1321 N N . ILE A 1 171 ? 7.432 13.406 -6.717 1.00 90.75 171 ILE A N 1
ATOM 1322 C CA . ILE A 1 171 ? 8.092 14.520 -7.395 1.00 90.75 171 ILE A CA 1
ATOM 1323 C C . ILE A 1 171 ? 9.534 14.149 -7.743 1.00 90.75 171 ILE A C 1
ATOM 1325 O O . ILE A 1 171 ? 10.152 13.326 -7.071 1.00 90.75 171 ILE A O 1
ATOM 1329 N N . VAL A 1 172 ? 10.076 14.759 -8.797 1.00 93.50 172 VAL A N 1
ATOM 1330 C CA . VAL A 1 172 ? 11.492 14.612 -9.161 1.00 93.50 172 VAL A CA 1
ATOM 1331 C C . VAL A 1 172 ? 12.306 15.593 -8.335 1.00 93.50 172 VAL A C 1
ATOM 1333 O O . VAL A 1 172 ? 12.131 16.801 -8.473 1.00 93.50 172 VAL A O 1
ATOM 1336 N N . GLU A 1 173 ? 13.195 15.074 -7.497 1.00 92.50 173 GLU A N 1
ATOM 1337 C CA . GLU A 1 173 ? 14.123 15.892 -6.717 1.00 92.50 173 GLU A CA 1
ATOM 1338 C C . GLU A 1 173 ? 15.403 16.171 -7.509 1.00 92.50 173 GLU A C 1
ATOM 1340 O O . GLU A 1 173 ? 15.884 17.303 -7.548 1.00 92.50 173 GLU A O 1
ATOM 1345 N N . SER A 1 174 ? 15.950 15.151 -8.174 1.00 91.31 174 SER A N 1
ATOM 1346 C CA . SER A 1 174 ? 17.166 15.291 -8.970 1.00 91.31 174 SER A CA 1
ATOM 1347 C C . SER A 1 174 ? 17.206 14.330 -10.158 1.00 91.31 174 SER A C 1
ATOM 1349 O O . SER A 1 174 ? 16.558 13.282 -10.175 1.00 91.31 174 SER A O 1
ATOM 1351 N N . VAL A 1 175 ? 17.965 14.714 -11.184 1.00 92.94 175 VAL A N 1
ATOM 1352 C CA . VAL A 1 175 ? 18.302 13.875 -12.336 1.00 92.94 175 VAL A CA 1
ATOM 1353 C C . VAL A 1 175 ? 19.813 13.913 -12.469 1.00 92.94 175 VAL A C 1
ATOM 1355 O O . VAL A 1 175 ? 20.383 14.988 -12.621 1.00 92.94 175 VAL A O 1
ATOM 1358 N N . LEU A 1 176 ? 20.433 12.746 -12.390 1.00 91.00 176 LEU A N 1
ATOM 1359 C CA . LEU A 1 176 ? 21.876 12.572 -12.358 1.00 91.00 176 LEU A CA 1
ATOM 1360 C C . LEU A 1 176 ? 22.313 11.845 -13.617 1.00 91.00 176 LEU A C 1
ATOM 1362 O O . LEU A 1 176 ? 21.771 10.785 -13.952 1.00 91.00 176 LEU A O 1
ATOM 1366 N N . ASP A 1 177 ? 23.290 12.417 -14.301 1.00 89.62 177 ASP A N 1
ATOM 1367 C CA . ASP A 1 177 ? 23.918 11.810 -15.464 1.00 89.62 177 ASP A CA 1
ATOM 1368 C C . ASP A 1 177 ? 25.197 11.039 -15.084 1.00 89.62 177 ASP A C 1
ATOM 1370 O O . ASP A 1 177 ? 25.633 11.021 -13.931 1.00 89.62 177 ASP A O 1
ATOM 1374 N N . GLY A 1 178 ? 25.816 10.375 -16.058 1.00 84.94 178 GLY A N 1
ATOM 1375 C CA . GLY A 1 178 ? 27.045 9.610 -15.840 1.00 84.94 178 GLY A CA 1
ATOM 1376 C C . GLY A 1 178 ? 28.203 10.407 -15.218 1.00 84.94 178 GLY A C 1
ATOM 1377 O O . GLY A 1 178 ? 28.993 9.821 -14.477 1.00 84.94 178 GLY A O 1
ATOM 1378 N N . ASN A 1 179 ? 28.300 11.722 -15.451 1.00 85.94 179 ASN A N 1
ATOM 1379 C CA . ASN A 1 179 ? 29.313 12.558 -14.802 1.00 85.94 179 ASN A CA 1
ATOM 1380 C C . ASN A 1 179 ? 28.950 12.808 -13.342 1.00 85.94 179 ASN A C 1
ATOM 1382 O O . ASN A 1 179 ? 29.804 12.651 -12.463 1.00 85.94 179 ASN A O 1
ATOM 1386 N N . ASP A 1 180 ? 27.688 13.145 -13.074 1.00 85.94 180 ASP A N 1
ATOM 1387 C CA . ASP A 1 180 ? 27.196 13.427 -11.724 1.00 85.94 180 ASP A CA 1
ATOM 1388 C C . ASP A 1 180 ? 27.391 12.230 -10.789 1.00 85.94 180 ASP A C 1
ATOM 1390 O O . ASP A 1 180 ? 27.772 12.401 -9.627 1.00 85.94 180 ASP A O 1
ATOM 1394 N N . LEU A 1 181 ? 27.218 11.011 -11.310 1.00 80.94 181 LEU A N 1
ATOM 1395 C CA . LEU A 1 181 ? 27.417 9.762 -10.566 1.00 80.94 181 LEU A CA 1
ATOM 1396 C C . LEU A 1 181 ? 28.858 9.570 -10.073 1.00 80.94 181 LEU A C 1
ATOM 1398 O O . LEU A 1 181 ? 29.086 8.890 -9.070 1.00 80.94 181 LEU A O 1
ATOM 1402 N N . THR A 1 182 ? 29.838 10.176 -10.746 1.00 80.69 182 THR A N 1
ATOM 1403 C CA . THR A 1 182 ? 31.248 10.146 -10.322 1.00 80.69 182 THR A CA 1
ATOM 1404 C C . THR A 1 182 ? 31.619 11.296 -9.388 1.00 80.69 182 THR A C 1
ATOM 1406 O O . THR A 1 182 ? 32.719 11.309 -8.829 1.00 80.69 182 THR A O 1
ATOM 1409 N N . SER A 1 183 ? 30.709 12.251 -9.178 1.00 86.06 183 SER A N 1
ATOM 1410 C CA . SER A 1 183 ? 30.963 13.405 -8.327 1.00 86.06 183 SER A CA 1
ATOM 1411 C C . SER A 1 183 ? 31.086 13.003 -6.855 1.00 86.06 183 SER A C 1
ATOM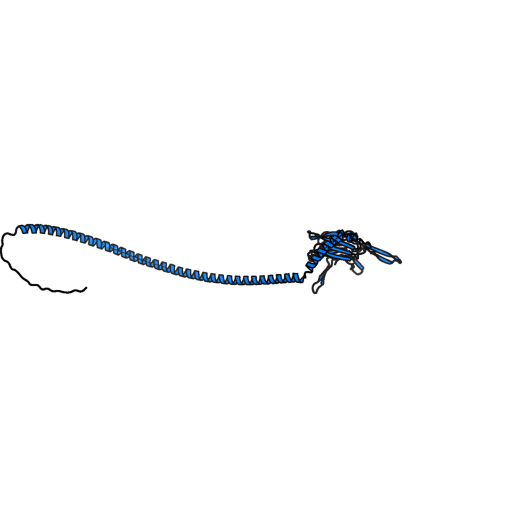 1413 O O . SER A 1 183 ? 30.362 12.148 -6.336 1.00 86.06 183 SER A O 1
ATOM 1415 N N . LYS A 1 184 ? 31.990 13.679 -6.141 1.00 86.31 184 LYS A N 1
ATOM 1416 C CA . LYS A 1 184 ? 32.176 13.476 -4.699 1.00 86.31 184 LYS A CA 1
ATOM 1417 C C . LYS A 1 184 ? 30.892 13.760 -3.906 1.00 86.31 184 LYS A C 1
ATOM 1419 O O . LYS A 1 184 ? 30.577 13.030 -2.975 1.00 86.31 184 LYS A O 1
ATOM 1424 N N . ASN A 1 185 ? 30.137 14.780 -4.317 1.00 80.94 185 ASN A N 1
ATOM 1425 C CA . ASN A 1 185 ? 28.878 15.164 -3.677 1.00 80.94 185 ASN A CA 1
ATOM 1426 C C . ASN A 1 185 ? 27.849 14.022 -3.733 1.00 80.94 185 ASN A C 1
ATOM 1428 O O . ASN A 1 185 ? 27.248 13.656 -2.724 1.00 80.94 185 ASN A O 1
ATOM 1432 N N . TYR A 1 186 ? 27.703 13.383 -4.897 1.00 80.12 186 TYR A N 1
ATOM 1433 C CA . TYR A 1 186 ? 26.789 12.255 -5.029 1.00 80.12 186 TYR A CA 1
ATOM 1434 C C . TYR A 1 186 ? 27.246 11.028 -4.233 1.00 80.12 186 TYR A C 1
ATOM 1436 O O . TYR A 1 186 ? 26.425 10.372 -3.596 1.00 80.12 186 TYR A O 1
ATOM 1444 N N . GLN A 1 187 ? 28.549 10.736 -4.205 1.00 82.00 187 GLN A N 1
ATOM 1445 C CA . GLN A 1 187 ? 29.078 9.642 -3.385 1.00 82.00 187 GLN A CA 1
ATOM 1446 C C . GLN A 1 187 ? 28.759 9.838 -1.896 1.00 82.00 187 GLN A C 1
ATOM 1448 O O . GLN A 1 187 ? 28.359 8.885 -1.227 1.00 82.00 187 GLN A O 1
ATOM 1453 N N . GLU A 1 188 ? 28.877 11.065 -1.383 1.00 85.25 188 GLU A N 1
ATOM 1454 C CA . GLU A 1 188 ? 28.506 11.409 -0.004 1.00 85.25 188 GLU A CA 1
ATOM 1455 C C . GLU A 1 188 ? 26.990 11.261 0.232 1.00 85.25 188 GLU A C 1
ATOM 1457 O O . GLU A 1 188 ? 26.579 10.630 1.213 1.00 85.25 188 GLU A O 1
ATOM 1462 N N . LYS A 1 189 ? 26.151 11.744 -0.700 1.00 82.44 189 LYS A N 1
ATOM 1463 C CA . LYS A 1 189 ? 24.684 11.583 -0.657 1.00 82.44 189 LYS A CA 1
ATOM 1464 C C . LYS A 1 189 ? 24.277 10.101 -0.665 1.00 82.44 189 LYS A C 1
ATOM 1466 O O . LYS A 1 189 ? 23.498 9.671 0.185 1.00 82.44 189 LYS A O 1
ATOM 1471 N N . TYR A 1 190 ? 24.860 9.287 -1.548 1.00 81.56 190 TYR A N 1
ATOM 1472 C CA . TYR A 1 190 ? 24.625 7.841 -1.598 1.00 81.56 190 TYR A CA 1
ATOM 1473 C C . TYR A 1 190 ? 25.071 7.136 -0.319 1.00 81.56 190 TYR A C 1
ATOM 1475 O O . TYR A 1 190 ? 24.338 6.293 0.194 1.00 81.56 190 TYR A O 1
ATOM 1483 N N . GLN A 1 191 ? 26.234 7.484 0.240 1.00 82.25 191 GLN A N 1
ATOM 1484 C CA . GLN A 1 191 ? 26.670 6.911 1.514 1.00 82.25 191 GLN A CA 1
ATOM 1485 C C . GLN A 1 191 ? 25.673 7.210 2.638 1.00 82.25 191 GLN A C 1
ATOM 1487 O O . GLN A 1 191 ? 25.368 6.306 3.420 1.00 82.25 191 GLN A O 1
ATOM 1492 N N . SER A 1 192 ? 25.124 8.427 2.687 1.00 81.25 192 SER A N 1
ATOM 1493 C CA . SER A 1 192 ? 24.062 8.789 3.632 1.00 81.25 192 SER A CA 1
ATOM 1494 C C . SER A 1 192 ? 22.831 7.891 3.465 1.00 81.25 192 SER A C 1
ATOM 1496 O O . SER A 1 192 ? 22.439 7.200 4.408 1.00 81.25 192 SER A O 1
ATOM 1498 N N . TYR A 1 193 ? 22.284 7.789 2.247 1.00 78.25 193 TYR A N 1
ATOM 1499 C CA . TYR A 1 193 ? 21.116 6.939 2.005 1.00 78.25 193 TYR A CA 1
ATOM 1500 C C . TYR A 1 193 ? 21.387 5.457 2.198 1.00 78.25 193 TYR A C 1
ATOM 1502 O O . TYR A 1 193 ? 20.494 4.744 2.632 1.00 78.25 193 TYR A O 1
ATOM 1510 N N . SER A 1 194 ? 22.591 4.970 1.899 1.00 78.38 194 SER A N 1
ATOM 1511 C CA . SER A 1 194 ? 22.928 3.557 2.068 1.00 78.38 194 SER A CA 1
ATOM 1512 C C . SER A 1 194 ? 22.807 3.126 3.529 1.00 78.38 194 SER A C 1
ATOM 1514 O O . SER A 1 194 ? 22.281 2.051 3.797 1.00 78.38 194 SER A O 1
ATOM 1516 N N . LYS A 1 195 ? 23.194 3.988 4.482 1.00 78.94 195 LYS A N 1
ATOM 1517 C CA . LYS A 1 195 ? 23.034 3.724 5.919 1.00 78.94 195 LYS A CA 1
ATOM 1518 C C . LYS A 1 195 ? 21.560 3.642 6.297 1.00 78.94 195 LYS A C 1
ATOM 1520 O O . LYS A 1 195 ? 21.152 2.685 6.949 1.00 78.94 195 LYS A O 1
ATOM 1525 N N . THR A 1 196 ? 20.762 4.607 5.842 1.00 74.94 196 THR A N 1
ATOM 1526 C CA . THR A 1 196 ? 19.315 4.646 6.090 1.00 74.94 196 THR A CA 1
ATOM 1527 C C . THR A 1 196 ? 18.597 3.466 5.443 1.00 74.94 196 THR A C 1
ATOM 1529 O O . THR A 1 196 ? 17.756 2.844 6.079 1.00 74.94 196 THR A O 1
ATOM 1532 N N . ARG A 1 197 ? 18.960 3.111 4.208 1.00 79.50 197 ARG A N 1
ATOM 1533 C CA . ARG A 1 197 ? 18.410 1.973 3.471 1.00 79.50 197 ARG A CA 1
ATOM 1534 C C . ARG A 1 197 ? 18.742 0.658 4.155 1.00 79.50 197 ARG A C 1
ATOM 1536 O O . ARG A 1 197 ? 17.851 -0.165 4.286 1.00 79.50 197 ARG A O 1
ATOM 1543 N N . THR A 1 198 ? 19.990 0.447 4.574 1.00 80.94 198 THR A N 1
ATOM 1544 C CA . THR A 1 198 ? 20.379 -0.764 5.313 1.00 80.94 198 THR A CA 1
ATOM 1545 C C . THR A 1 198 ? 19.601 -0.858 6.615 1.00 80.94 198 THR A C 1
ATOM 1547 O O . THR A 1 198 ? 18.981 -1.881 6.855 1.00 80.94 198 THR A O 1
ATOM 1550 N N . TRP A 1 199 ? 19.517 0.233 7.384 1.00 79.06 199 TRP A N 1
ATOM 1551 C CA . TRP A 1 199 ? 18.706 0.268 8.602 1.00 79.06 199 TRP A CA 1
ATOM 1552 C C . TRP A 1 199 ? 17.229 -0.077 8.334 1.00 79.06 199 TRP A C 1
ATOM 1554 O O . TRP A 1 199 ? 16.657 -0.910 9.027 1.00 79.06 199 TRP A O 1
ATOM 1564 N N . TRP A 1 200 ? 16.620 0.500 7.294 1.00 71.56 200 TRP A N 1
ATOM 1565 C CA . TRP A 1 200 ? 15.236 0.197 6.906 1.00 71.56 200 TRP A CA 1
ATOM 1566 C C . TRP A 1 200 ? 15.050 -1.234 6.399 1.00 71.56 200 TRP A C 1
ATOM 1568 O O . TRP A 1 200 ? 14.053 -1.876 6.718 1.00 71.56 200 TRP A O 1
ATOM 1578 N N . MET A 1 201 ? 15.993 -1.744 5.608 1.00 72.12 201 MET A N 1
ATOM 1579 C CA . MET A 1 201 ? 15.968 -3.123 5.128 1.00 72.12 201 MET A CA 1
ATOM 1580 C C . MET A 1 201 ? 16.134 -4.097 6.289 1.00 72.12 201 MET A C 1
ATOM 1582 O O . MET A 1 201 ? 15.413 -5.081 6.321 1.00 72.12 201 MET A O 1
ATOM 1586 N N . ASP A 1 202 ? 16.977 -3.802 7.277 1.00 75.44 202 ASP A N 1
ATOM 1587 C CA . ASP A 1 202 ? 17.108 -4.609 8.493 1.00 75.44 202 ASP A CA 1
ATOM 1588 C C . ASP A 1 202 ? 15.799 -4.621 9.300 1.00 75.44 202 ASP A C 1
ATOM 1590 O O . ASP A 1 202 ? 15.398 -5.673 9.786 1.00 75.44 202 ASP A O 1
ATOM 1594 N N . GLN A 1 203 ? 15.074 -3.497 9.374 1.00 66.12 203 GLN A N 1
ATOM 1595 C CA . GLN A 1 203 ? 13.732 -3.442 9.979 1.00 66.12 203 GLN A CA 1
ATOM 1596 C C . GLN A 1 203 ? 12.677 -4.250 9.199 1.00 66.12 203 GLN A C 1
ATOM 1598 O O . GLN A 1 203 ? 11.741 -4.773 9.795 1.00 66.12 203 GLN A O 1
ATOM 1603 N N . LEU A 1 204 ? 12.806 -4.361 7.872 1.00 62.25 204 LEU A N 1
ATOM 1604 C CA . LEU A 1 204 ? 11.934 -5.195 7.031 1.00 62.25 204 LEU A CA 1
ATOM 1605 C C . LEU A 1 204 ? 12.339 -6.682 7.038 1.00 62.25 204 LEU A C 1
ATOM 1607 O O . LEU A 1 204 ? 11.491 -7.549 6.828 1.00 62.25 204 LEU A O 1
ATOM 1611 N N . ILE A 1 205 ? 13.629 -6.970 7.241 1.00 56.19 205 ILE A N 1
ATOM 1612 C CA . ILE A 1 205 ? 14.214 -8.316 7.337 1.00 56.19 205 ILE A CA 1
ATOM 1613 C C . ILE A 1 205 ? 1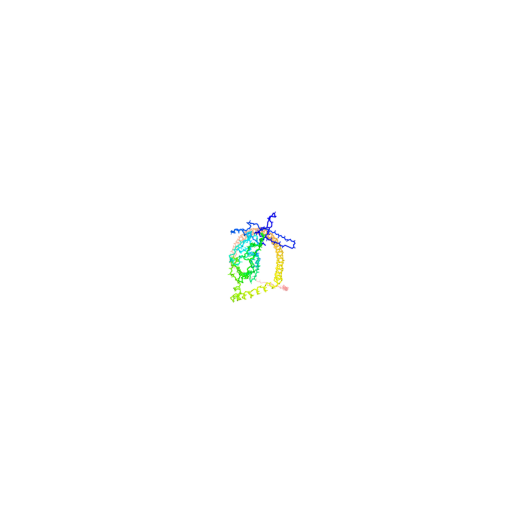4.054 -8.890 8.753 1.00 56.19 205 ILE A C 1
ATOM 1615 O O . ILE A 1 205 ? 14.122 -10.111 8.910 1.00 56.19 205 ILE A O 1
ATOM 1619 N N . GLU A 1 206 ? 13.779 -8.061 9.770 1.00 50.44 206 GLU A N 1
ATOM 1620 C CA . GLU A 1 206 ? 13.212 -8.512 11.043 1.00 50.44 206 GLU A CA 1
ATOM 1621 C C . GLU A 1 206 ? 11.927 -9.279 10.702 1.00 50.44 206 GLU A C 1
ATOM 1623 O O . GLU A 1 206 ? 10.929 -8.687 10.292 1.00 50.44 206 GLU A O 1
ATOM 1628 N N . TYR A 1 207 ? 12.039 -10.616 10.703 1.00 51.31 207 TYR A N 1
ATOM 1629 C CA . TYR A 1 207 ? 11.211 -11.520 9.903 1.00 51.31 207 TYR A CA 1
ATOM 1630 C C . TYR A 1 207 ? 9.744 -11.071 9.890 1.00 51.31 207 TYR A C 1
ATOM 1632 O O . TYR A 1 207 ? 9.183 -10.875 10.976 1.00 51.31 207 TYR A O 1
ATOM 1640 N N . PRO A 1 208 ? 9.074 -11.020 8.717 1.00 56.16 208 PRO A N 1
ATOM 1641 C CA . PRO A 1 208 ? 7.620 -10.874 8.652 1.00 56.16 208 PRO A CA 1
ATOM 1642 C C . PRO A 1 208 ? 6.940 -11.781 9.680 1.00 56.16 208 PRO A C 1
ATOM 1644 O O . PRO A 1 208 ? 6.062 -11.341 10.408 1.00 56.16 208 PRO A O 1
ATOM 1647 N N . THR A 1 209 ? 7.483 -12.988 9.859 1.00 61.19 209 THR A N 1
ATOM 1648 C CA . THR A 1 209 ? 7.079 -13.983 10.849 1.00 61.19 209 THR A CA 1
ATOM 1649 C C . THR A 1 209 ? 7.171 -13.518 12.304 1.00 61.19 209 THR A C 1
ATOM 1651 O O . THR A 1 209 ? 6.296 -13.876 13.074 1.00 61.19 209 THR A O 1
ATOM 1654 N N . GLU A 1 210 ? 8.169 -12.745 12.745 1.00 69.19 210 GLU A N 1
ATOM 1655 C CA . GLU A 1 210 ? 8.224 -12.304 14.149 1.00 69.19 210 GLU A CA 1
ATOM 1656 C C . GLU A 1 210 ? 7.179 -11.225 14.438 1.00 69.19 210 GLU A C 1
ATOM 1658 O O . GLU A 1 210 ? 6.466 -11.310 15.442 1.00 69.19 210 GLU A O 1
ATOM 1663 N N . ARG A 1 211 ? 7.043 -10.239 13.544 1.00 68.12 211 ARG A N 1
ATOM 1664 C CA . ARG A 1 211 ? 6.001 -9.211 13.652 1.00 68.12 211 ARG A CA 1
ATOM 1665 C C . ARG A 1 211 ? 4.609 -9.826 13.537 1.00 68.12 211 ARG A C 1
ATOM 1667 O O . ARG A 1 211 ? 3.738 -9.503 14.338 1.00 68.12 211 ARG A O 1
ATOM 1674 N N . GLU A 1 212 ? 4.422 -10.746 12.597 1.00 74.06 212 GLU A N 1
ATOM 1675 C CA . GLU A 1 212 ? 3.186 -11.498 12.386 1.00 74.06 212 GLU A CA 1
ATOM 1676 C C . GLU A 1 212 ? 2.880 -12.421 13.571 1.00 74.06 212 GLU A C 1
ATOM 1678 O O . GLU A 1 212 ? 1.754 -12.418 14.047 1.00 74.06 212 GLU A O 1
ATOM 1683 N N . MET A 1 213 ? 3.870 -13.107 14.154 1.00 78.81 213 MET A N 1
ATOM 1684 C CA . MET A 1 213 ? 3.698 -13.881 15.392 1.00 78.81 213 MET A CA 1
ATOM 1685 C C . MET A 1 213 ? 3.352 -12.991 16.589 1.00 78.81 213 MET A C 1
ATOM 1687 O O . MET A 1 213 ? 2.557 -13.398 17.433 1.00 78.81 213 MET A O 1
ATOM 1691 N N . LYS A 1 214 ? 3.949 -11.795 16.707 1.00 82.25 214 LYS A N 1
ATOM 1692 C CA . LYS A 1 214 ? 3.587 -10.815 17.747 1.00 82.25 214 LYS A CA 1
ATOM 1693 C C . LYS A 1 214 ? 2.145 -10.343 17.553 1.00 82.25 214 LYS A C 1
ATOM 1695 O O . LYS A 1 214 ? 1.395 -10.318 18.525 1.00 82.25 214 LYS A O 1
ATOM 1700 N N . LEU A 1 215 ? 1.743 -10.041 16.316 1.00 84.31 215 LEU A N 1
ATOM 1701 C CA . LEU A 1 215 ? 0.365 -9.673 15.988 1.00 84.31 215 LEU A CA 1
ATOM 1702 C C . LEU A 1 215 ? -0.611 -10.818 16.268 1.00 84.31 215 LEU A C 1
ATOM 1704 O O . LEU A 1 215 ? -1.639 -10.590 16.889 1.00 84.31 215 LEU A O 1
ATOM 1708 N N . GLN A 1 216 ? -0.286 -12.046 15.868 1.00 82.50 216 GLN A N 1
ATOM 1709 C CA . GLN A 1 216 ? -1.106 -13.229 16.125 1.00 82.50 216 GLN A CA 1
ATOM 1710 C C . GLN A 1 216 ? -1.250 -13.494 17.624 1.00 82.50 216 GLN A C 1
ATOM 1712 O O . GLN A 1 216 ? -2.360 -13.733 18.086 1.00 82.50 216 GLN A O 1
ATOM 1717 N N . ARG A 1 217 ? -0.167 -13.375 18.405 1.00 88.81 217 ARG A N 1
ATOM 1718 C CA . ARG A 1 217 ? -0.232 -13.453 19.874 1.00 88.81 217 ARG A CA 1
ATOM 1719 C C . ARG A 1 217 ? -1.117 -12.362 20.466 1.00 88.81 217 ARG A C 1
ATOM 1721 O O . ARG A 1 217 ? -1.889 -12.641 21.374 1.00 88.81 217 ARG A O 1
ATOM 1728 N N . TYR A 1 218 ? -1.032 -11.140 19.947 1.00 91.06 218 TYR A N 1
ATOM 1729 C CA . TYR A 1 218 ? -1.878 -10.039 20.398 1.00 91.06 218 TYR A CA 1
ATOM 1730 C C . TYR A 1 218 ? -3.358 -10.264 20.046 1.00 91.06 218 TYR A C 1
ATOM 1732 O O . TYR A 1 218 ? -4.220 -10.101 20.900 1.00 91.06 218 TYR A O 1
ATOM 1740 N N . ILE A 1 219 ? -3.658 -10.724 18.827 1.00 91.50 219 ILE A N 1
ATOM 1741 C CA . ILE A 1 219 ? -5.016 -11.093 18.394 1.00 91.50 219 ILE A CA 1
ATOM 1742 C C . ILE A 1 219 ? -5.574 -12.244 19.242 1.00 91.50 219 ILE A C 1
ATOM 1744 O O . ILE A 1 219 ? -6.759 -12.237 19.573 1.00 91.50 219 ILE A O 1
ATOM 1748 N N . GLN A 1 220 ? -4.735 -13.217 19.604 1.00 92.69 220 GLN A N 1
ATOM 1749 C CA . GLN A 1 220 ? -5.108 -14.327 20.480 1.00 92.69 220 GLN A CA 1
ATOM 1750 C C . GLN A 1 220 ? -5.423 -13.837 21.901 1.00 92.69 220 GLN A C 1
ATOM 1752 O O . GLN A 1 220 ? -6.477 -14.164 22.433 1.00 92.69 220 GLN A O 1
ATOM 1757 N N . SER A 1 221 ? -4.565 -12.984 22.470 1.00 94.50 221 SER A N 1
ATOM 1758 C CA . SER A 1 221 ? -4.791 -12.348 23.776 1.00 94.50 221 SER A CA 1
ATOM 1759 C C . SER A 1 221 ? -6.091 -11.544 23.801 1.00 94.50 221 SER A C 1
ATOM 1761 O O . SER A 1 221 ? -6.859 -11.649 24.748 1.00 94.50 221 SER A O 1
ATOM 1763 N N . LEU A 1 222 ? -6.375 -10.775 22.745 1.00 93.44 222 LEU A N 1
ATOM 1764 C CA . LEU A 1 222 ? -7.624 -10.019 22.641 1.00 93.44 222 LEU A CA 1
ATOM 1765 C C . LEU A 1 222 ? -8.854 -10.933 22.574 1.00 93.44 222 LEU A C 1
ATOM 1767 O O . LEU A 1 222 ? -9.890 -10.586 23.135 1.00 93.44 222 LEU A O 1
ATOM 1771 N N . HIS A 1 223 ? -8.765 -12.087 21.905 1.00 92.88 223 HIS A N 1
ATOM 1772 C CA . HIS A 1 223 ? -9.852 -13.071 21.911 1.00 92.88 223 HIS A CA 1
ATOM 1773 C C . HIS A 1 223 ? -10.080 -13.667 23.303 1.00 92.88 223 HIS A C 1
ATOM 1775 O O . HIS A 1 223 ? -11.233 -13.820 23.704 1.00 92.88 223 HIS A O 1
ATOM 1781 N N . GLU A 1 224 ? -9.010 -13.971 24.040 1.00 94.56 224 GLU A N 1
ATOM 1782 C CA . GLU A 1 224 ? -9.090 -14.473 25.418 1.00 94.56 224 GLU A CA 1
ATOM 1783 C C . GLU A 1 224 ? -9.732 -13.439 26.351 1.00 94.56 224 GLU A C 1
ATOM 1785 O O . GLU A 1 224 ? -10.699 -13.757 27.045 1.00 94.56 224 GLU A O 1
ATOM 1790 N N . ASP A 1 225 ? -9.286 -12.182 26.297 1.00 93.88 225 ASP A N 1
ATOM 1791 C CA . ASP A 1 225 ? -9.869 -11.088 27.083 1.00 93.88 225 ASP A CA 1
ATOM 1792 C C . ASP A 1 225 ? -11.359 -10.888 26.758 1.00 93.88 225 ASP A C 1
ATOM 1794 O O . ASP A 1 225 ? -12.186 -10.670 27.649 1.00 93.88 225 ASP A O 1
ATOM 1798 N N . LEU A 1 226 ? -11.731 -11.000 25.478 1.00 94.31 226 LEU A N 1
ATOM 1799 C CA . LEU A 1 226 ? -13.116 -10.870 25.029 1.00 94.31 226 LEU A CA 1
ATOM 1800 C C . LEU A 1 226 ? -13.985 -12.039 25.516 1.00 94.31 226 LEU A C 1
ATOM 1802 O O . LEU A 1 226 ? -15.135 -11.819 25.904 1.00 94.31 226 LEU A O 1
ATOM 1806 N N . GLN A 1 227 ? -13.441 -13.258 25.561 1.00 94.94 227 GLN A N 1
ATOM 1807 C CA . GLN A 1 227 ? -14.125 -14.418 26.130 1.00 94.94 227 GLN A CA 1
ATOM 1808 C C . GLN A 1 227 ? -14.353 -14.250 27.640 1.00 94.94 227 GLN A C 1
ATOM 1810 O O . GLN A 1 227 ? -15.482 -14.419 28.102 1.00 94.94 227 GLN A O 1
ATOM 1815 N N . VAL A 1 228 ? -13.333 -13.837 28.399 1.00 95.31 228 VAL A N 1
ATOM 1816 C CA . VAL A 1 228 ? -13.452 -13.588 29.849 1.00 95.31 228 VAL A CA 1
ATOM 1817 C C . VAL A 1 228 ? -14.465 -12.478 30.142 1.00 95.31 228 VAL A C 1
ATOM 1819 O O . VAL A 1 228 ? -15.276 -12.591 31.067 1.00 95.31 228 VAL A O 1
ATOM 1822 N N . ALA A 1 229 ? -14.472 -11.411 29.340 1.00 93.19 229 ALA A N 1
ATOM 1823 C CA . ALA A 1 229 ? -15.460 -10.344 29.457 1.00 93.19 229 ALA A CA 1
ATOM 1824 C C . ALA A 1 229 ? -16.884 -10.846 29.162 1.00 93.19 229 ALA A C 1
ATOM 1826 O O . ALA A 1 229 ? -17.833 -10.457 29.849 1.00 93.19 229 ALA A O 1
ATOM 1827 N N . HIS A 1 230 ? -17.045 -11.731 28.173 1.00 94.38 230 HIS A N 1
ATOM 1828 C CA . HIS A 1 230 ? -18.330 -12.353 27.865 1.00 94.38 230 HIS A CA 1
ATOM 1829 C C . HIS A 1 230 ? -18.822 -13.246 29.014 1.00 94.38 230 HIS A C 1
ATOM 1831 O O . HIS A 1 230 ? -19.972 -13.118 29.433 1.00 94.38 230 HIS A O 1
ATOM 1837 N N . GLU A 1 231 ? -17.961 -14.101 29.569 1.00 93.69 231 GLU A N 1
ATOM 1838 C CA . GLU A 1 231 ? -18.278 -14.948 30.729 1.00 93.69 231 GLU A CA 1
ATOM 1839 C C . GLU A 1 231 ? -18.651 -14.106 31.959 1.00 93.69 231 GLU A C 1
ATOM 1841 O O . GLU A 1 231 ? -19.674 -14.348 32.602 1.00 93.69 231 GLU A O 1
ATOM 1846 N N . SER A 1 232 ? -17.891 -13.040 32.228 1.00 94.38 232 SER A N 1
ATOM 1847 C CA . SER A 1 232 ? -18.178 -12.097 33.316 1.00 94.38 232 SER A CA 1
ATOM 1848 C C . SER A 1 232 ? -19.529 -11.402 33.131 1.00 94.38 232 SER A C 1
ATOM 1850 O O . SER A 1 232 ? -20.290 -11.250 34.087 1.00 94.38 232 SER A O 1
ATOM 1852 N N . LYS A 1 233 ? -19.868 -11.009 31.896 1.00 95.19 233 LYS A N 1
ATOM 1853 C CA . LYS A 1 233 ? -21.173 -10.419 31.571 1.00 95.19 233 LYS A CA 1
ATOM 1854 C C . LYS A 1 233 ? -22.315 -11.399 31.837 1.00 95.19 233 LYS A C 1
ATOM 1856 O O . LYS A 1 233 ? -23.322 -10.992 32.411 1.00 95.19 233 LYS A O 1
ATOM 1861 N N . VAL A 1 234 ? -22.169 -12.663 31.432 1.00 94.62 234 VAL A N 1
ATOM 1862 C CA . VAL A 1 234 ? -23.178 -13.703 31.684 1.00 94.62 234 VAL A CA 1
ATOM 1863 C C . VAL A 1 234 ? -23.372 -13.907 33.187 1.00 94.62 234 VAL A C 1
ATOM 1865 O O . VAL A 1 234 ? -24.506 -13.856 33.654 1.00 94.62 234 VAL A O 1
ATOM 1868 N N . SER A 1 235 ? -22.287 -14.017 33.960 1.00 94.19 235 SER A N 1
ATOM 1869 C CA . SER A 1 235 ? -22.365 -14.177 35.418 1.00 94.19 235 SER A CA 1
ATOM 1870 C C . SER A 1 235 ? -23.044 -12.988 36.112 1.00 94.19 235 SER A C 1
ATOM 1872 O O . SER A 1 235 ? -23.901 -13.175 36.975 1.00 94.19 235 SER A O 1
ATOM 1874 N N . LEU A 1 236 ? -22.734 -11.753 35.700 1.00 94.12 236 LEU A N 1
ATOM 1875 C CA . LEU A 1 236 ? -23.419 -10.560 36.211 1.00 94.12 236 LEU A CA 1
ATOM 1876 C C . LEU A 1 236 ? -24.910 -10.557 35.863 1.00 94.12 236 LEU A C 1
ATOM 1878 O O . LEU A 1 236 ? -25.731 -10.127 36.671 1.00 94.12 236 LEU A O 1
ATOM 1882 N N . GLN A 1 237 ? -25.269 -11.038 34.673 1.00 94.25 237 GLN A N 1
ATOM 1883 C CA . GLN A 1 237 ? -26.661 -11.127 34.254 1.00 94.25 237 GLN A CA 1
ATOM 1884 C C . GLN A 1 237 ? -27.432 -12.182 35.062 1.00 94.25 237 GLN A C 1
ATOM 1886 O O . GLN A 1 237 ? -28.562 -11.918 35.466 1.00 94.25 237 GLN A O 1
ATOM 1891 N N . GLU A 1 238 ? -26.820 -13.326 35.369 1.00 93.69 238 GLU A N 1
ATOM 1892 C CA . GLU A 1 238 ? -27.389 -14.334 36.275 1.00 93.69 238 GLU A CA 1
ATOM 1893 C C . GLU A 1 238 ? -27.565 -13.787 37.698 1.00 93.69 238 GLU A C 1
ATOM 1895 O O . GLU A 1 238 ? -28.644 -13.913 38.279 1.00 93.69 238 GLU A O 1
ATOM 1900 N N . ALA A 1 239 ? -26.550 -13.102 38.236 1.00 93.88 239 ALA A N 1
ATOM 1901 C CA . ALA A 1 239 ? -26.618 -12.479 39.557 1.00 93.88 239 ALA A CA 1
ATOM 1902 C C . ALA A 1 239 ? -27.722 -11.411 39.643 1.00 93.88 239 ALA A C 1
ATOM 1904 O O . ALA A 1 239 ? -28.415 -11.315 40.656 1.00 93.88 239 ALA A O 1
ATOM 1905 N N . LEU A 1 240 ? -27.925 -10.633 38.573 1.00 93.88 240 LEU A N 1
ATOM 1906 C CA . LEU A 1 240 ? -29.001 -9.645 38.494 1.00 93.88 240 LEU A CA 1
ATOM 1907 C C . LEU A 1 240 ? -30.386 -10.307 38.499 1.00 93.88 240 LEU A C 1
ATOM 1909 O O . LEU A 1 240 ? -31.295 -9.824 39.172 1.00 93.88 240 LEU A O 1
ATOM 1913 N N . VAL A 1 241 ? -30.557 -11.411 37.764 1.00 94.81 241 VAL A N 1
ATOM 1914 C CA . VAL A 1 241 ? -31.820 -12.166 37.739 1.00 94.81 241 VAL A CA 1
ATOM 1915 C C . VAL A 1 241 ? -32.137 -12.741 39.120 1.00 94.81 241 VAL A C 1
ATOM 1917 O O . VAL A 1 241 ? -33.270 -12.610 39.584 1.00 94.81 241 VAL A O 1
ATOM 1920 N N . GLU A 1 242 ? -31.147 -13.315 39.802 1.00 94.06 242 GLU A N 1
ATOM 1921 C CA . GLU A 1 242 ? -31.328 -13.865 41.149 1.00 94.06 242 GLU A CA 1
ATOM 1922 C C . GLU A 1 242 ? -31.641 -12.766 42.179 1.00 94.06 242 GLU A C 1
ATOM 1924 O O . GLU A 1 242 ? -32.555 -12.916 42.990 1.00 94.06 242 GLU A O 1
ATOM 1929 N N . ALA A 1 243 ? -30.955 -11.621 42.110 1.00 91.69 243 ALA A N 1
ATOM 1930 C CA . ALA A 1 243 ? -31.249 -10.476 42.971 1.00 91.69 243 ALA A CA 1
ATOM 1931 C C . ALA A 1 243 ? -32.678 -9.950 42.757 1.00 91.69 243 ALA A C 1
ATOM 1933 O O . ALA A 1 243 ? -33.390 -9.693 43.727 1.00 91.69 243 ALA A O 1
ATOM 1934 N N . ASN A 1 244 ? -33.134 -9.850 41.504 1.00 92.25 244 ASN A N 1
ATOM 1935 C CA . ASN A 1 244 ? -34.505 -9.433 41.193 1.00 92.25 244 ASN A CA 1
ATOM 1936 C C . ASN A 1 244 ? -35.549 -10.410 41.747 1.00 92.25 244 ASN A C 1
ATOM 1938 O O . ASN A 1 244 ? -36.590 -9.981 42.239 1.00 92.25 244 ASN A O 1
ATOM 1942 N N . LYS A 1 245 ? -35.267 -11.717 41.711 1.00 93.25 245 LYS A N 1
ATOM 1943 C CA . LYS A 1 245 ? -36.137 -12.729 42.317 1.00 93.25 245 LYS A CA 1
ATOM 1944 C C . LYS A 1 245 ? -36.226 -12.562 43.836 1.00 93.25 245 LYS A C 1
ATOM 1946 O O . LYS A 1 245 ? -37.321 -12.578 44.382 1.00 93.25 245 LYS A O 1
ATOM 1951 N N . GLN A 1 246 ? -35.099 -12.333 44.511 1.00 92.00 246 GLN A N 1
ATOM 1952 C CA . GLN A 1 246 ? -35.091 -12.083 45.957 1.00 92.00 246 GLN A CA 1
ATOM 1953 C C . GLN A 1 246 ? -35.846 -10.804 46.333 1.00 92.00 246 GLN A C 1
ATOM 1955 O O . GLN A 1 246 ? -36.518 -10.777 47.363 1.00 92.00 246 GLN A O 1
ATOM 1960 N N . VAL A 1 247 ? -35.758 -9.751 45.512 1.00 91.44 247 VAL A N 1
ATOM 1961 C CA . VAL A 1 247 ? -36.550 -8.527 45.705 1.00 91.44 247 VAL A CA 1
ATOM 1962 C C . VAL A 1 247 ? -38.042 -8.830 45.594 1.00 91.44 247 VAL A C 1
ATOM 1964 O O . VAL A 1 247 ? -38.778 -8.453 46.500 1.00 91.44 247 VAL A O 1
ATOM 1967 N N . ALA A 1 248 ? -38.473 -9.575 44.573 1.00 89.06 248 ALA A N 1
ATOM 1968 C CA . ALA A 1 248 ? -39.874 -9.974 44.427 1.00 89.06 248 ALA A CA 1
ATOM 1969 C C . ALA A 1 248 ? -40.374 -10.804 45.630 1.00 89.06 248 ALA A C 1
ATOM 1971 O O . ALA A 1 248 ? -41.432 -10.511 46.185 1.00 89.06 248 ALA A O 1
ATOM 1972 N N . ASP A 1 249 ? -39.581 -11.774 46.100 1.00 89.81 249 ASP A N 1
ATOM 1973 C CA . ASP A 1 249 ? -39.915 -12.583 47.282 1.00 89.81 249 ASP A CA 1
ATOM 1974 C C . ASP A 1 249 ? -40.005 -11.727 48.566 1.00 89.81 249 ASP A C 1
ATOM 1976 O O . ASP A 1 249 ? -40.791 -12.014 49.476 1.00 89.81 249 ASP A O 1
ATOM 1980 N N . MET A 1 250 ? -39.179 -10.680 48.688 1.00 92.06 250 MET A N 1
ATOM 1981 C CA . MET A 1 250 ? -39.249 -9.733 49.806 1.00 92.06 250 MET A CA 1
ATOM 1982 C C . MET A 1 250 ? -40.471 -8.820 49.710 1.00 92.06 250 MET A C 1
ATOM 1984 O O . MET A 1 250 ? -41.109 -8.584 50.735 1.00 92.06 250 MET A O 1
ATOM 1988 N N . GLU A 1 251 ? -40.806 -8.324 48.519 1.00 89.50 251 GLU A N 1
ATOM 1989 C CA . GLU A 1 251 ? -42.003 -7.508 48.287 1.00 89.50 251 GLU A CA 1
ATOM 1990 C C . GLU A 1 251 ? -43.271 -8.281 48.667 1.00 89.50 251 GLU A C 1
ATOM 1992 O O . GLU A 1 251 ? -44.098 -7.759 49.416 1.00 89.50 251 GLU A O 1
ATOM 1997 N N . GLU A 1 252 ? -43.376 -9.555 48.276 1.00 90.06 252 GLU A N 1
ATOM 1998 C CA . GLU A 1 252 ? -44.507 -10.413 48.648 1.00 90.06 252 GLU A CA 1
ATOM 1999 C C . GLU A 1 252 ? -44.616 -10.595 50.173 1.00 90.06 252 GLU A C 1
ATOM 2001 O O . GLU A 1 252 ? -45.697 -10.449 50.752 1.00 90.06 252 GLU A O 1
ATOM 2006 N N . LYS A 1 253 ? -43.489 -10.834 50.860 1.00 90.88 253 LYS A N 1
ATOM 2007 C CA . LYS A 1 253 ? -43.455 -10.933 52.332 1.00 90.88 253 LYS A CA 1
ATOM 2008 C C . LYS A 1 253 ? -43.850 -9.630 53.018 1.00 90.88 253 LYS A C 1
ATOM 2010 O O . LYS A 1 253 ? -44.555 -9.664 54.027 1.00 90.88 253 LYS A O 1
ATOM 2015 N N . VAL A 1 254 ? -43.391 -8.488 52.504 1.00 89.81 254 VAL A N 1
ATOM 2016 C CA . VAL A 1 254 ? -43.761 -7.169 53.034 1.00 89.81 254 VAL A CA 1
ATOM 2017 C C . VAL A 1 254 ? -45.259 -6.944 52.864 1.00 89.81 254 VAL A C 1
ATOM 2019 O O . VAL A 1 254 ? -45.918 -6.516 53.810 1.00 89.81 254 VAL A O 1
ATOM 2022 N N . GLU A 1 255 ? -45.819 -7.285 51.707 1.00 89.75 255 GLU A N 1
ATOM 2023 C CA . GLU A 1 255 ? -47.247 -7.136 51.445 1.00 89.75 255 GLU A CA 1
ATOM 2024 C C . GLU A 1 255 ? -48.104 -8.054 52.329 1.00 89.75 255 GLU A C 1
ATOM 2026 O O . GLU A 1 255 ? -49.132 -7.625 52.860 1.00 89.75 255 GLU A O 1
ATOM 2031 N N . GLN A 1 256 ? -47.652 -9.284 52.584 1.00 90.81 256 GLN A N 1
ATOM 2032 C CA . GLN A 1 256 ? -48.294 -10.172 53.552 1.00 90.81 256 GLN A CA 1
ATOM 2033 C C . GLN A 1 256 ? -48.252 -9.593 54.975 1.00 90.81 256 GLN A C 1
ATOM 2035 O O . GLN A 1 256 ? -49.280 -9.545 55.651 1.00 90.81 256 GLN A O 1
ATOM 2040 N N . TYR A 1 257 ? -47.096 -9.088 55.414 1.00 88.44 257 TYR A N 1
ATOM 2041 C CA . TYR A 1 257 ? -46.941 -8.486 56.741 1.00 88.44 257 TYR A CA 1
ATOM 2042 C C . TYR A 1 257 ? -47.799 -7.223 56.917 1.00 88.44 257 TYR A C 1
ATOM 2044 O O . TYR A 1 257 ? -48.340 -6.971 57.995 1.00 88.44 257 TYR A O 1
ATOM 2052 N N . LEU A 1 258 ? -47.958 -6.425 55.856 1.00 91.38 258 LEU A N 1
ATOM 2053 C CA . LEU A 1 258 ? -48.853 -5.267 55.844 1.00 91.38 258 LEU A CA 1
ATOM 2054 C C . LEU A 1 258 ? -50.323 -5.685 55.966 1.00 91.38 258 LEU A C 1
ATOM 2056 O O . LEU A 1 258 ? -51.049 -5.078 56.752 1.00 91.38 258 LEU A O 1
ATOM 2060 N N . LYS A 1 259 ? -50.752 -6.739 55.257 1.00 91.94 259 LYS A N 1
ATOM 2061 C CA . LYS A 1 259 ? -52.112 -7.292 55.388 1.00 91.94 259 LYS A CA 1
ATOM 2062 C C . LYS A 1 259 ? -52.388 -7.799 56.802 1.00 91.94 259 LYS A C 1
ATOM 2064 O O . LYS A 1 259 ? -53.424 -7.461 57.367 1.00 91.94 259 LYS A O 1
ATOM 2069 N N . GLU A 1 260 ? -51.461 -8.550 57.396 1.00 89.12 260 GLU A N 1
ATOM 2070 C CA . GLU A 1 260 ? -51.593 -9.027 58.781 1.00 89.12 260 GLU A CA 1
ATOM 2071 C C . GLU A 1 260 ? -51.683 -7.865 59.777 1.00 89.12 260 GLU A C 1
ATOM 2073 O O . GLU A 1 260 ? -52.551 -7.857 60.649 1.00 89.12 260 GLU A O 1
ATOM 2078 N N . LYS A 1 261 ? -50.838 -6.837 59.622 1.00 90.19 261 LYS A N 1
ATOM 2079 C CA . LYS A 1 261 ? -50.925 -5.628 60.450 1.00 90.19 261 LYS A CA 1
ATOM 2080 C C . LYS A 1 261 ? -52.253 -4.897 60.294 1.00 90.19 261 LYS A C 1
ATOM 2082 O O . LYS A 1 261 ? -52.757 -4.399 61.296 1.00 90.19 261 LYS A O 1
ATOM 2087 N N . GLN A 1 262 ? -52.803 -4.815 59.082 1.00 90.19 262 GLN A N 1
ATOM 2088 C CA . GLN A 1 262 ? -54.089 -4.160 58.854 1.00 90.19 262 GLN A CA 1
ATOM 2089 C C . GLN A 1 262 ? -55.219 -4.890 59.586 1.00 90.19 262 GLN A C 1
ATOM 2091 O O . GLN A 1 262 ? -55.985 -4.242 60.289 1.00 90.19 262 GLN A O 1
ATOM 2096 N N . ILE A 1 263 ? -55.249 -6.226 59.523 1.00 92.19 263 ILE A N 1
ATOM 2097 C CA . ILE A 1 263 ? -56.221 -7.045 60.269 1.00 92.19 263 ILE A CA 1
ATOM 2098 C C . ILE A 1 263 ? -56.120 -6.768 61.776 1.00 92.19 263 ILE A C 1
ATOM 2100 O O . ILE A 1 263 ? -57.125 -6.520 62.429 1.00 92.19 263 ILE A O 1
ATOM 2104 N N . ILE A 1 264 ? -54.902 -6.728 62.330 1.00 91.50 264 ILE A N 1
ATOM 2105 C CA . ILE A 1 264 ? -54.690 -6.437 63.759 1.00 91.50 264 ILE A CA 1
ATOM 2106 C C . ILE A 1 264 ? -55.158 -5.020 64.130 1.00 91.50 264 ILE A C 1
ATOM 2108 O O . ILE A 1 264 ? -55.638 -4.799 65.244 1.00 91.50 264 ILE A O 1
ATOM 2112 N N . ILE A 1 265 ? -54.974 -4.037 63.245 1.00 91.88 265 ILE A N 1
ATOM 2113 C CA . ILE A 1 265 ? -55.456 -2.668 63.471 1.00 91.88 265 IL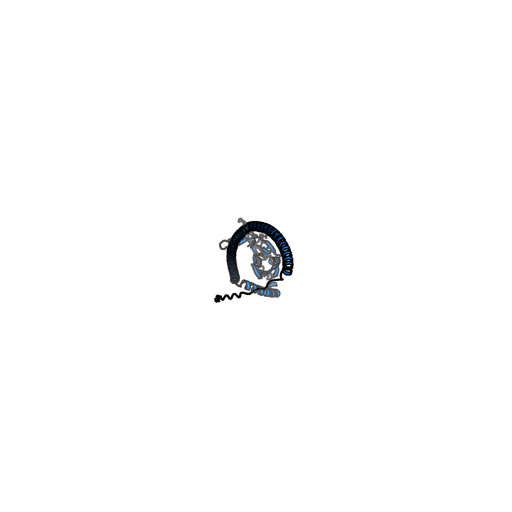E A CA 1
ATOM 2114 C C . ILE A 1 265 ? -56.984 -2.654 63.499 1.00 91.88 265 ILE A C 1
ATOM 2116 O O . ILE A 1 265 ? -57.549 -2.094 64.437 1.00 91.88 265 ILE A O 1
ATOM 2120 N N . ASP A 1 266 ? -57.627 -3.301 62.527 1.00 90.25 266 ASP A N 1
ATOM 2121 C CA . ASP A 1 266 ? -59.085 -3.364 62.417 1.00 90.25 266 ASP A CA 1
ATOM 2122 C C . ASP A 1 266 ? -59.697 -4.074 63.643 1.00 90.25 266 ASP A C 1
ATOM 2124 O O . ASP A 1 266 ? -60.576 -3.515 64.300 1.00 90.25 266 ASP A O 1
ATOM 2128 N N . ASP A 1 267 ? -59.143 -5.221 64.055 1.00 91.88 267 ASP A N 1
ATOM 2129 C CA . ASP A 1 267 ? -59.577 -5.958 65.254 1.00 91.88 267 ASP A CA 1
ATOM 2130 C C . ASP A 1 267 ? -59.430 -5.119 66.539 1.00 91.88 267 ASP A C 1
ATOM 2132 O O . ASP A 1 267 ? -60.303 -5.114 67.412 1.00 91.88 267 ASP A O 1
ATOM 2136 N N . ASN A 1 268 ? -58.321 -4.383 66.683 1.00 89.81 268 ASN A N 1
ATOM 2137 C CA . ASN A 1 268 ? -58.125 -3.495 67.832 1.00 89.81 268 ASN A CA 1
ATOM 2138 C C . ASN A 1 268 ? -59.106 -2.317 67.817 1.00 89.81 268 ASN A C 1
ATOM 2140 O O . ASN A 1 268 ? -59.576 -1.911 68.881 1.00 89.81 268 ASN A O 1
ATOM 2144 N N . GLN A 1 269 ? -59.425 -1.772 66.641 1.00 90.75 269 GLN A N 1
ATOM 2145 C CA . GLN A 1 269 ? -60.417 -0.711 66.478 1.00 90.75 269 GLN A CA 1
ATOM 2146 C C . GLN A 1 269 ? -61.806 -1.193 66.927 1.00 90.75 269 GLN A C 1
ATOM 2148 O O . GLN A 1 269 ? -62.493 -0.492 67.678 1.00 90.75 269 GLN A O 1
ATOM 2153 N N . ASP A 1 270 ? -62.184 -2.412 66.538 1.00 89.69 270 ASP A N 1
ATOM 2154 C CA . ASP A 1 270 ? -63.440 -3.046 66.937 1.00 89.69 270 ASP A CA 1
ATOM 2155 C C . ASP A 1 270 ? -63.497 -3.270 68.455 1.00 89.69 270 ASP A C 1
ATOM 2157 O O . ASP A 1 270 ? -64.470 -2.862 69.101 1.00 89.69 270 ASP A O 1
ATOM 2161 N N . LEU A 1 271 ? -62.423 -3.799 69.055 1.00 90.69 271 LEU A N 1
ATOM 2162 C CA . LEU A 1 271 ? -62.307 -3.968 70.510 1.00 90.69 271 LEU A CA 1
ATOM 2163 C C . LEU A 1 271 ? -62.389 -2.640 71.274 1.00 90.69 271 LEU A C 1
ATOM 2165 O O . LEU A 1 271 ? -63.002 -2.583 72.344 1.00 90.69 271 LEU A O 1
ATOM 2169 N N . ILE A 1 272 ? -61.777 -1.570 70.755 1.00 90.06 272 ILE A N 1
ATOM 2170 C CA . ILE A 1 272 ? -61.882 -0.223 71.335 1.00 90.06 272 ILE A CA 1
ATOM 2171 C C . ILE A 1 272 ? -63.337 0.248 71.279 1.00 90.06 272 ILE A C 1
ATOM 2173 O O . ILE A 1 272 ? -63.870 0.677 72.301 1.00 90.06 272 ILE A O 1
ATOM 2177 N N . SER A 1 273 ? -64.010 0.084 70.137 1.00 88.31 273 SER A N 1
ATOM 2178 C CA . SER A 1 273 ? -65.414 0.482 69.980 1.00 88.31 273 SER A CA 1
ATOM 2179 C C . SER A 1 273 ? -66.343 -0.239 70.966 1.00 88.31 273 SER A C 1
ATOM 2181 O O . SER A 1 273 ? -67.303 0.339 71.483 1.00 88.31 273 SER A O 1
ATOM 2183 N N . GLU A 1 274 ? -66.059 -1.507 71.258 1.00 89.56 274 GLU A N 1
ATOM 2184 C CA . GLU A 1 274 ? -66.841 -2.312 72.187 1.00 89.56 274 GLU A CA 1
ATOM 2185 C C . GLU A 1 274 ? -66.542 -1.943 73.644 1.00 89.56 274 GLU A C 1
ATOM 2187 O O . GLU A 1 274 ? -67.468 -1.802 74.451 1.00 89.56 274 GLU A O 1
ATOM 2192 N N . LYS A 1 275 ? -65.272 -1.669 73.970 1.00 89.12 275 LYS A N 1
ATOM 2193 C CA . LYS A 1 275 ? -64.885 -1.093 75.264 1.00 89.12 275 LYS A CA 1
ATOM 2194 C C . LYS A 1 275 ? -65.554 0.253 75.512 1.00 89.12 275 LYS A C 1
ATOM 2196 O O . LYS A 1 275 ? -66.085 0.445 76.603 1.00 89.12 275 LYS A O 1
ATOM 2201 N N . ASP A 1 276 ? -65.593 1.142 74.526 1.00 90.94 276 ASP A N 1
ATOM 2202 C CA . ASP A 1 276 ? -66.234 2.452 74.658 1.00 90.94 276 ASP A CA 1
ATOM 2203 C C . ASP A 1 276 ? -67.737 2.322 74.946 1.00 90.94 276 ASP A C 1
ATOM 2205 O O . ASP A 1 276 ? -68.265 3.023 75.813 1.00 90.94 276 ASP A O 1
ATOM 2209 N N . LYS A 1 277 ? -68.431 1.360 74.314 1.00 90.25 277 LYS A N 1
ATOM 2210 C CA . LYS A 1 277 ? -69.841 1.047 74.628 1.00 90.25 277 LYS A CA 1
ATOM 2211 C C . LYS A 1 277 ? -70.021 0.577 76.075 1.00 90.25 277 LYS A C 1
ATOM 2213 O O . LYS A 1 277 ? -70.973 0.986 76.742 1.00 90.25 277 LYS A O 1
ATOM 2218 N N . VAL A 1 278 ? -69.128 -0.283 76.569 1.00 89.50 278 VAL A N 1
ATOM 2219 C CA . VAL A 1 278 ? -69.174 -0.783 77.955 1.00 89.50 278 VAL A CA 1
ATOM 2220 C C . VAL A 1 278 ? -68.873 0.332 78.954 1.00 89.50 278 VAL A C 1
ATOM 2222 O O . VAL A 1 278 ? -69.591 0.458 79.946 1.00 89.50 278 VAL A O 1
ATOM 2225 N N . ILE A 1 279 ? -67.861 1.162 78.682 1.00 89.44 279 ILE A N 1
ATOM 2226 C CA . ILE A 1 279 ? -67.517 2.328 79.503 1.00 89.44 279 ILE A CA 1
ATOM 2227 C C . ILE A 1 279 ? -68.719 3.266 79.582 1.00 89.44 279 ILE A C 1
ATOM 2229 O O . ILE A 1 279 ? -69.150 3.577 80.687 1.00 89.44 279 ILE A O 1
ATOM 2233 N N . ALA A 1 280 ? -69.333 3.626 78.450 1.00 88.88 280 ALA A N 1
ATOM 2234 C CA . ALA A 1 280 ? -70.516 4.485 78.430 1.00 88.88 280 ALA A CA 1
ATOM 2235 C C . ALA A 1 280 ? -71.661 3.924 79.294 1.00 88.88 280 ALA A C 1
ATOM 2237 O O . ALA A 1 280 ? -72.293 4.662 80.051 1.00 88.88 280 ALA A O 1
ATOM 2238 N N . LYS A 1 281 ? -71.898 2.606 79.239 1.00 90.44 281 LYS A N 1
ATOM 2239 C CA . LYS A 1 281 ? -72.919 1.942 80.062 1.00 90.44 281 LYS A CA 1
ATOM 2240 C C . LYS A 1 281 ? -72.592 1.991 81.558 1.00 90.44 281 LYS A C 1
ATOM 2242 O O . LYS A 1 281 ? -73.476 2.281 82.361 1.00 90.44 281 LYS A O 1
ATOM 2247 N N . LEU A 1 282 ? -71.343 1.716 81.937 1.00 90.75 282 LEU A N 1
ATOM 2248 C CA . LEU A 1 282 ? -70.898 1.775 83.332 1.00 90.75 282 LEU A CA 1
ATOM 2249 C C . LEU A 1 282 ? -70.931 3.205 83.878 1.00 90.75 282 LEU A C 1
ATOM 2251 O O . LEU A 1 282 ? -71.370 3.407 85.006 1.00 90.75 282 LEU A O 1
ATOM 2255 N N . THR A 1 283 ? -70.525 4.199 83.083 1.00 89.50 283 THR A N 1
ATOM 2256 C CA . THR A 1 283 ? -70.581 5.616 83.463 1.00 89.50 283 THR A CA 1
ATOM 2257 C C . THR A 1 283 ? -72.013 6.047 83.772 1.00 89.50 283 THR A C 1
ATOM 2259 O O . THR A 1 283 ? -72.241 6.635 84.826 1.00 89.50 283 THR A O 1
ATOM 2262 N N . LEU A 1 284 ? -72.986 5.680 82.927 1.00 91.19 284 LEU A N 1
ATOM 2263 C CA . LEU A 1 284 ? -74.406 5.953 83.187 1.00 91.19 284 LEU A CA 1
ATOM 2264 C C . LEU A 1 284 ? -74.887 5.314 84.497 1.00 91.19 284 LEU A C 1
ATOM 2266 O O . LEU A 1 284 ? -75.564 5.967 85.289 1.00 91.19 284 LEU A O 1
ATOM 2270 N N . GLN A 1 285 ? -74.506 4.061 84.753 1.00 89.75 285 GLN A N 1
ATOM 2271 C CA . GLN A 1 285 ? -74.907 3.347 85.966 1.00 89.75 285 GLN A CA 1
ATOM 2272 C C . GLN A 1 285 ? -74.292 3.954 87.240 1.00 89.75 285 GLN A C 1
ATOM 2274 O O . GLN A 1 285 ? -74.967 4.058 88.263 1.00 89.75 285 GLN A O 1
ATOM 2279 N N . VAL A 1 286 ? -73.022 4.368 87.192 1.00 89.00 286 VAL A N 1
ATOM 2280 C CA . VAL A 1 286 ? -72.348 5.046 88.312 1.00 89.00 286 VAL A CA 1
ATOM 2281 C C . VAL A 1 286 ? -72.977 6.410 88.582 1.00 89.00 286 VAL A C 1
ATOM 2283 O O . VAL A 1 286 ? -73.163 6.785 89.739 1.00 89.00 286 VAL A O 1
ATOM 2286 N N . GLU A 1 287 ? -73.332 7.155 87.537 1.00 86.12 287 GLU A N 1
ATOM 2287 C CA . GLU A 1 287 ? -73.972 8.460 87.685 1.00 86.12 287 GLU A CA 1
ATOM 2288 C C . GLU A 1 287 ? -75.378 8.338 88.294 1.00 86.12 287 GLU A C 1
ATOM 2290 O O . GLU A 1 287 ? -75.718 9.091 89.209 1.00 86.12 287 GLU A O 1
ATOM 2295 N N . GLU A 1 288 ? -76.149 7.324 87.889 1.00 87.88 288 GLU A N 1
ATOM 2296 C CA . GLU A 1 288 ? -77.438 6.980 88.499 1.00 87.88 288 GLU A CA 1
ATOM 2297 C C . GLU A 1 288 ? -77.286 6.586 89.981 1.00 87.88 288 GLU A C 1
ATOM 2299 O O . GLU A 1 288 ? -78.001 7.110 90.841 1.00 87.88 288 GLU A O 1
ATOM 2304 N N . GLN A 1 289 ? -76.311 5.728 90.313 1.00 85.12 289 GLN A N 1
ATOM 2305 C CA . GLN A 1 289 ? -76.013 5.372 91.706 1.00 85.12 289 GLN A CA 1
ATOM 2306 C C . GLN A 1 289 ? -75.610 6.593 92.536 1.00 85.12 289 GLN A C 1
ATOM 2308 O O . GLN A 1 289 ? -76.134 6.782 93.633 1.00 85.12 289 GLN A O 1
ATOM 2313 N N . SER A 1 290 ? -74.743 7.459 92.006 1.00 87.44 290 SER A N 1
ATOM 2314 C CA . SER A 1 290 ? -74.321 8.684 92.688 1.00 87.44 290 SER A CA 1
ATOM 2315 C C . SER A 1 290 ? -75.499 9.624 92.961 1.00 87.44 290 SER A C 1
ATOM 2317 O O . SER A 1 290 ? -75.588 10.218 94.039 1.00 87.44 290 SER A O 1
ATOM 2319 N N . GLN A 1 291 ? -76.435 9.760 92.015 1.00 86.75 291 GLN A N 1
ATOM 2320 C CA . GLN A 1 291 ? -77.657 10.539 92.226 1.00 86.75 291 GLN A CA 1
ATOM 2321 C C . GLN A 1 291 ? -78.540 9.928 93.319 1.00 86.75 291 GLN A C 1
ATOM 2323 O O . GLN A 1 291 ? -79.016 10.658 94.192 1.00 86.75 291 GLN A O 1
ATOM 2328 N N . ASN A 1 292 ? -78.715 8.606 93.315 1.00 87.50 292 ASN A N 1
ATOM 2329 C CA . ASN A 1 292 ? -79.487 7.901 94.335 1.00 87.50 292 ASN A CA 1
ATOM 2330 C C . ASN A 1 292 ? -78.858 8.050 95.736 1.00 87.50 292 ASN A C 1
ATOM 2332 O O . ASN A 1 292 ? -79.536 8.415 96.695 1.00 87.50 292 ASN A O 1
ATOM 2336 N N . GLU A 1 293 ? -77.542 7.868 95.860 1.00 85.38 293 GLU A N 1
ATOM 2337 C CA . GLU A 1 293 ? -76.816 8.074 97.119 1.00 85.38 293 GLU A CA 1
ATOM 2338 C C . GLU A 1 293 ? -76.944 9.515 97.632 1.00 85.38 293 GLU A C 1
ATOM 2340 O O . GLU A 1 293 ? -77.207 9.727 98.817 1.00 85.38 293 GLU A O 1
ATOM 2345 N N . LYS A 1 294 ? -76.837 10.523 96.752 1.00 87.88 294 LYS A N 1
ATOM 2346 C CA . LYS A 1 294 ? -77.065 11.935 97.113 1.00 87.88 294 LYS A CA 1
ATOM 2347 C C . LYS A 1 294 ? -78.472 12.168 97.666 1.00 87.88 294 LYS A C 1
ATOM 2349 O O . LYS A 1 294 ? -78.623 12.915 98.640 1.00 87.88 294 LYS A O 1
ATOM 2354 N N . GLN A 1 295 ? -79.496 11.540 97.086 1.00 84.19 295 GLN A N 1
ATOM 2355 C CA . GLN A 1 295 ? -80.864 11.613 97.607 1.00 84.19 295 GLN A CA 1
ATOM 2356 C C . GLN A 1 295 ? -80.972 10.969 98.999 1.00 84.19 295 GLN A C 1
ATOM 2358 O O . GLN A 1 295 ? -81.526 11.583 99.914 1.00 84.19 295 GLN A O 1
ATOM 2363 N N . ILE A 1 296 ? -80.373 9.789 99.200 1.00 87.69 296 ILE A N 1
ATOM 2364 C CA . ILE A 1 296 ? -80.361 9.083 100.494 1.00 87.69 296 ILE A CA 1
ATOM 2365 C C . ILE A 1 296 ? -79.644 9.904 101.576 1.00 87.69 296 ILE A C 1
ATOM 2367 O O . ILE A 1 296 ? -80.180 10.077 102.672 1.00 87.69 296 ILE A O 1
ATOM 2371 N N . ILE A 1 297 ? -78.461 10.455 101.280 1.00 87.00 297 ILE A N 1
ATOM 2372 C CA . ILE A 1 297 ? -77.699 11.300 102.217 1.00 87.00 297 ILE A CA 1
ATOM 2373 C C . ILE A 1 297 ? -78.514 12.534 102.615 1.00 87.00 297 ILE A C 1
ATOM 2375 O O . ILE A 1 297 ? -78.535 12.908 103.788 1.00 87.00 297 ILE A O 1
ATOM 2379 N N . THR A 1 298 ? -79.205 13.157 101.659 1.00 87.44 298 THR A N 1
ATOM 2380 C CA . THR A 1 298 ? -80.048 14.335 101.914 1.00 87.44 298 THR A CA 1
ATOM 2381 C C . THR A 1 298 ? -81.201 13.994 102.861 1.00 87.44 298 THR A C 1
ATOM 2383 O O . THR A 1 298 ? -81.441 14.718 103.828 1.00 87.44 298 THR A O 1
ATOM 2386 N N . TYR A 1 299 ? -81.865 12.857 102.636 1.00 86.12 299 TYR A N 1
ATOM 2387 C CA . TYR A 1 299 ? -82.928 12.352 103.506 1.00 86.12 299 TYR A CA 1
ATOM 2388 C C . TYR A 1 299 ? -82.433 12.019 104.925 1.00 86.12 299 TYR A C 1
ATOM 2390 O O . TYR A 1 299 ? -83.050 12.425 105.911 1.00 86.12 299 TYR A O 1
ATOM 2398 N N . LEU A 1 300 ? -81.301 11.316 105.051 1.00 87.81 300 LEU A N 1
ATOM 2399 C CA . LEU A 1 300 ? -80.712 10.991 106.354 1.00 87.81 300 LEU A CA 1
ATOM 2400 C C . LEU A 1 300 ? -80.265 12.247 107.108 1.00 87.81 300 LEU A C 1
ATOM 2402 O O . LEU A 1 300 ? -80.503 12.339 108.310 1.00 87.81 300 LEU A O 1
ATOM 2406 N N . ARG A 1 301 ? -79.678 13.233 106.418 1.00 87.56 301 ARG A N 1
ATOM 2407 C CA . ARG A 1 301 ? -79.292 14.519 107.016 1.00 87.56 301 ARG A CA 1
ATOM 2408 C C . ARG A 1 301 ? -80.500 15.243 107.612 1.00 87.56 301 ARG A C 1
ATOM 2410 O O . ARG A 1 301 ? -80.402 15.715 108.738 1.00 87.56 301 ARG A O 1
ATOM 2417 N N . ALA A 1 302 ? -81.633 15.271 106.906 1.00 83.62 302 ALA A N 1
ATOM 2418 C CA . ALA A 1 302 ? -82.871 15.851 107.429 1.00 83.62 302 ALA A CA 1
ATOM 2419 C C . ALA A 1 302 ? -83.337 15.142 108.715 1.00 83.62 302 ALA A C 1
ATOM 2421 O O . ALA A 1 302 ? -83.582 15.799 109.723 1.00 83.62 302 ALA A O 1
ATOM 2422 N N . LYS A 1 303 ? -83.347 13.800 108.728 1.00 85.31 303 LYS A N 1
ATOM 2423 C CA . LYS A 1 303 ? -83.691 13.026 109.934 1.00 85.31 303 LYS A CA 1
ATOM 2424 C C . LYS A 1 303 ? -82.738 13.250 111.107 1.00 85.31 303 LYS A C 1
ATOM 2426 O O . LYS A 1 303 ? -83.182 13.263 112.252 1.00 85.31 303 LYS A O 1
ATOM 2431 N N . VAL A 1 304 ? -81.435 13.377 110.852 1.00 84.31 304 VAL A N 1
ATOM 2432 C CA . VAL A 1 304 ? -80.456 13.668 111.909 1.00 84.31 304 VAL A CA 1
ATOM 2433 C C . VAL A 1 304 ? -80.719 15.049 112.500 1.00 84.31 304 VAL A C 1
ATOM 2435 O O . VAL A 1 304 ? -80.761 15.159 113.719 1.00 84.31 304 VAL A O 1
ATOM 2438 N N . SER A 1 305 ? -80.990 16.065 111.675 1.00 81.81 305 SER A N 1
ATOM 2439 C CA . SER A 1 305 ? -81.365 17.397 112.167 1.00 81.81 305 SER A CA 1
ATOM 2440 C C . SER A 1 305 ? -82.653 17.381 113.000 1.00 81.81 305 SER A C 1
ATOM 2442 O O . SER A 1 305 ? -82.697 18.014 114.056 1.00 81.81 305 SER A O 1
ATOM 2444 N N . ASP A 1 306 ? -83.671 16.614 112.596 1.00 81.88 306 ASP A N 1
ATOM 2445 C CA . ASP A 1 306 ? -84.893 16.434 113.395 1.00 81.88 306 ASP A CA 1
ATOM 2446 C C . ASP A 1 306 ? -84.593 15.771 114.752 1.00 81.88 306 ASP A C 1
ATOM 2448 O O . ASP A 1 306 ? -85.094 16.195 115.797 1.00 81.88 306 ASP A O 1
ATOM 2452 N N . ASN A 1 307 ? -83.729 14.752 114.759 1.00 81.44 307 ASN A N 1
ATOM 2453 C CA . ASN A 1 307 ? -83.306 14.076 115.983 1.00 81.44 307 ASN A CA 1
ATOM 2454 C C . ASN A 1 307 ? -82.439 14.975 116.880 1.00 81.44 307 ASN A C 1
ATOM 2456 O O . ASN A 1 307 ? -82.606 14.953 118.097 1.00 81.44 307 ASN A O 1
ATOM 2460 N N . GLU A 1 308 ? -81.539 15.790 116.329 1.00 79.88 308 GLU A N 1
ATOM 2461 C CA . GLU A 1 308 ? -80.755 16.777 117.087 1.00 79.88 308 GLU A CA 1
ATOM 2462 C C . GLU A 1 308 ? -81.669 17.822 117.744 1.00 79.88 308 GLU A C 1
ATOM 2464 O O . GLU A 1 308 ? -81.515 18.130 118.932 1.00 79.88 308 GLU A O 1
ATOM 2469 N N . LEU A 1 309 ? -82.687 18.307 117.023 1.00 79.81 309 LEU A N 1
ATOM 2470 C CA . LEU A 1 309 ? -83.722 19.187 117.572 1.00 79.81 309 LEU A CA 1
ATOM 2471 C C . LEU A 1 309 ? -84.484 18.507 118.723 1.00 79.81 309 LEU A C 1
ATOM 2473 O O . LEU A 1 309 ? -84.728 19.106 119.771 1.00 79.81 309 LEU A O 1
ATOM 2477 N N . TYR A 1 310 ? -84.831 17.232 118.561 1.00 77.69 310 TYR A N 1
ATOM 2478 C CA . TYR A 1 310 ? -85.493 16.457 119.607 1.00 77.69 310 TYR A CA 1
ATOM 2479 C C . TYR A 1 310 ? -84.595 16.260 120.841 1.00 77.69 310 TYR A C 1
ATOM 2481 O O . TYR A 1 310 ? -85.036 16.420 121.981 1.00 77.69 310 TYR A O 1
ATOM 2489 N N . THR A 1 311 ? -83.307 15.992 120.627 1.00 76.62 311 THR A N 1
ATOM 2490 C CA . THR A 1 311 ? -82.323 15.775 121.697 1.00 76.62 311 THR A CA 1
ATOM 2491 C C . THR A 1 311 ? -82.044 17.062 122.474 1.00 76.62 311 THR A C 1
ATOM 2493 O O . THR A 1 311 ? -81.985 17.042 123.703 1.00 76.62 311 THR A O 1
ATOM 2496 N N . THR A 1 312 ? -81.928 18.204 121.789 1.00 77.62 312 THR A N 1
ATOM 2497 C CA . THR A 1 312 ? -81.775 19.519 122.440 1.00 77.62 312 THR A CA 1
ATOM 2498 C C . THR A 1 312 ? -83.009 19.891 123.262 1.00 77.62 312 THR A C 1
ATOM 2500 O O . THR A 1 312 ? -82.872 20.424 124.366 1.00 77.62 312 THR A O 1
ATOM 2503 N N . LYS A 1 313 ? -84.213 19.542 122.789 1.00 78.69 313 LYS A N 1
ATOM 2504 C CA . LYS A 1 313 ? -85.458 19.720 123.546 1.00 78.69 313 LYS A CA 1
ATOM 2505 C C . LYS A 1 313 ? -85.477 18.876 124.827 1.00 78.69 313 LYS A C 1
ATOM 2507 O O . LYS A 1 313 ? -85.735 19.421 125.898 1.00 78.69 313 LYS A O 1
ATOM 2512 N N . LEU A 1 314 ? -85.117 17.594 124.738 1.00 76.44 314 LEU A N 1
ATOM 2513 C CA . LEU A 1 314 ? -84.993 16.707 125.902 1.00 76.44 314 LEU A CA 1
ATOM 2514 C C . LEU A 1 314 ? -83.901 17.159 126.880 1.00 76.44 314 LEU A C 1
ATOM 2516 O O . LEU A 1 314 ? -84.104 17.097 128.089 1.00 76.44 314 LEU A O 1
ATOM 2520 N N . MET A 1 315 ? -82.752 17.643 126.396 1.00 74.25 315 MET A N 1
ATOM 2521 C CA . MET A 1 315 ? -81.710 18.198 127.270 1.00 74.25 315 MET A CA 1
ATOM 2522 C C . MET A 1 315 ? -82.199 19.437 128.024 1.00 74.25 315 MET A C 1
ATOM 2524 O O . MET A 1 315 ? -81.903 19.580 129.210 1.00 74.25 315 MET A O 1
ATOM 2528 N N . LYS A 1 316 ? -82.992 20.300 127.378 1.00 76.94 316 LYS A N 1
ATOM 2529 C CA . LYS A 1 316 ? -83.608 21.459 128.033 1.00 76.94 316 LYS A CA 1
ATOM 2530 C C . LYS A 1 316 ? -84.614 21.033 129.108 1.00 76.94 316 LYS A C 1
ATOM 2532 O O . LYS A 1 316 ? -84.576 21.579 130.207 1.00 76.94 316 LYS A O 1
ATOM 2537 N N . GLU A 1 317 ? -85.452 20.032 128.833 1.00 76.25 317 GLU A N 1
ATOM 2538 C CA . GLU A 1 317 ? -86.365 19.449 129.831 1.00 76.25 317 GLU A CA 1
ATOM 2539 C C . GLU A 1 317 ? -85.614 18.788 130.993 1.00 76.25 317 GLU A C 1
ATOM 2541 O O . GLU A 1 317 ? -85.959 19.006 132.154 1.00 76.25 317 GLU A O 1
ATOM 2546 N N . LYS A 1 318 ? -84.545 18.035 130.711 1.00 75.12 318 LYS A N 1
ATOM 2547 C CA . LYS A 1 318 ? -83.697 17.425 131.740 1.00 75.12 318 LYS A CA 1
ATOM 2548 C C . LYS A 1 318 ? -83.036 18.484 132.622 1.00 75.12 318 LYS A C 1
ATOM 2550 O O . LYS A 1 318 ? -83.046 18.332 133.838 1.00 75.12 318 LYS A O 1
ATOM 2555 N N . SER A 1 319 ? -82.511 19.561 132.035 1.00 72.38 319 SER A N 1
ATOM 2556 C CA . SER A 1 319 ? -81.912 20.668 132.791 1.00 72.38 319 SER A CA 1
ATOM 2557 C C . SER A 1 319 ? -82.937 21.339 133.713 1.00 72.38 319 SER A C 1
ATOM 2559 O O . SER A 1 319 ? -82.634 21.603 134.872 1.00 72.38 319 SER A O 1
ATOM 2561 N N . GLN A 1 320 ? -84.173 21.536 133.240 1.00 70.62 320 GLN A N 1
ATOM 2562 C CA . GLN A 1 320 ? -85.268 22.087 134.051 1.00 70.62 320 GLN A CA 1
ATOM 2563 C C . GLN A 1 320 ? -85.720 21.140 135.173 1.00 70.62 320 GLN A C 1
ATOM 2565 O O . GLN A 1 320 ? -86.086 21.589 136.259 1.00 70.62 320 GLN A O 1
ATOM 2570 N N . LEU A 1 321 ? -85.715 19.826 134.932 1.00 69.94 321 LEU A N 1
ATOM 2571 C CA . LEU A 1 321 ? -86.001 18.833 135.969 1.00 69.94 321 LEU A CA 1
ATOM 2572 C C . LEU A 1 321 ? -84.888 18.776 137.015 1.00 69.94 321 LEU A C 1
ATOM 2574 O O . LEU A 1 321 ? -85.187 18.667 138.200 1.00 69.94 321 LEU A O 1
ATOM 2578 N N . GLN A 1 322 ? -83.627 18.892 136.599 1.00 62.91 322 GLN A N 1
ATOM 2579 C CA . GLN A 1 322 ? -82.489 18.865 137.510 1.00 62.91 322 GLN A CA 1
ATOM 2580 C C . GLN A 1 322 ? -82.486 20.075 138.457 1.00 62.91 322 GLN A C 1
ATOM 2582 O O . GLN A 1 322 ? -82.249 19.887 139.645 1.00 62.91 322 GLN A O 1
ATOM 2587 N N . GLU A 1 323 ? -82.884 21.264 137.987 1.00 61.66 323 GLU A N 1
ATOM 2588 C CA . GLU A 1 323 ? -83.118 22.433 138.856 1.00 61.66 323 GLU A CA 1
ATOM 2589 C C . GLU A 1 323 ? -84.255 22.210 139.873 1.00 61.66 323 GLU A C 1
ATOM 2591 O O . GLU A 1 323 ? -84.144 22.621 141.031 1.00 61.66 323 GLU A O 1
ATOM 2596 N N . ARG A 1 324 ? -85.342 21.517 139.490 1.00 63.34 324 ARG A N 1
ATOM 2597 C CA . ARG A 1 324 ? -86.435 21.184 140.426 1.00 63.34 324 ARG A CA 1
ATOM 2598 C C . ARG A 1 324 ? -86.018 20.154 141.470 1.00 63.34 324 ARG A C 1
ATOM 2600 O O . ARG A 1 324 ? -86.426 20.286 142.622 1.00 63.34 324 ARG A O 1
ATOM 2607 N N . VAL A 1 325 ? -85.217 19.158 141.088 1.00 60.91 325 VAL A N 1
ATOM 2608 C CA . VAL A 1 325 ? -84.704 18.133 142.011 1.00 60.91 325 VAL A CA 1
ATOM 2609 C C . VAL A 1 325 ? -83.811 18.772 143.076 1.00 60.91 325 VAL A C 1
ATOM 2611 O O . VAL A 1 325 ? -84.048 18.534 144.257 1.00 60.91 325 VAL A O 1
ATOM 2614 N N . THR A 1 326 ? -82.906 19.685 142.704 1.00 57.91 326 THR A N 1
ATOM 2615 C CA . THR A 1 326 ? -82.106 20.430 143.693 1.00 57.91 326 THR A CA 1
ATOM 2616 C C . THR A 1 326 ? -82.952 21.328 144.601 1.00 57.91 326 THR A C 1
ATOM 2618 O O . THR A 1 326 ? -82.625 21.478 145.771 1.00 57.91 326 THR A O 1
ATOM 2621 N N . SER A 1 327 ? -84.078 21.873 144.119 1.00 59.16 327 SER A N 1
ATOM 2622 C CA . SER A 1 327 ? -84.978 22.674 144.971 1.00 59.16 327 SER A CA 1
ATOM 2623 C C . SER A 1 327 ? -85.782 21.844 145.986 1.00 59.16 327 SER A C 1
ATOM 2625 O O . SER A 1 327 ? -86.156 22.350 147.041 1.00 59.16 327 SER A O 1
ATOM 2627 N N . LEU A 1 328 ? -86.058 20.572 145.675 1.00 57.28 328 LEU A N 1
ATOM 2628 C CA . LEU A 1 328 ? -86.832 19.670 146.535 1.00 57.28 328 LEU A CA 1
ATOM 2629 C C . LEU A 1 328 ? -85.955 18.993 147.597 1.00 57.28 328 LEU A C 1
ATOM 2631 O O . LEU A 1 328 ? -86.428 18.748 148.707 1.00 57.28 328 LEU A O 1
ATOM 2635 N N . GLU A 1 329 ? -84.679 18.740 147.293 1.00 54.41 329 GLU A N 1
ATOM 2636 C CA . GLU A 1 329 ? -83.720 18.182 148.257 1.00 54.41 329 GLU A CA 1
ATOM 2637 C C . GLU A 1 329 ? -83.423 19.141 149.427 1.00 54.41 329 GLU A C 1
ATOM 2639 O O . GLU A 1 329 ? -83.183 18.679 150.543 1.00 54.41 329 GLU A O 1
ATOM 2644 N N . GLU A 1 330 ? -83.549 20.460 149.245 1.00 51.00 330 GLU A N 1
ATOM 2645 C CA . GLU A 1 330 ? -83.350 21.437 150.331 1.00 51.00 330 GLU A CA 1
ATOM 2646 C C . GLU A 1 330 ? -84.532 21.545 151.322 1.00 51.00 330 GLU A C 1
ATOM 2648 O O . GLU A 1 330 ? -84.364 22.096 152.410 1.00 51.00 330 GLU A O 1
ATOM 2653 N N . GLN A 1 331 ? -85.717 20.991 151.022 1.00 48.31 331 GLN A N 1
ATOM 2654 C CA . GLN A 1 331 ? -86.903 21.117 151.892 1.00 48.31 331 GLN A CA 1
ATOM 2655 C C . GLN A 1 331 ? -87.175 19.920 152.826 1.00 48.31 331 GLN A C 1
ATOM 2657 O O . GLN A 1 331 ? -88.064 20.014 153.671 1.00 48.31 331 GLN A O 1
ATOM 2662 N N . SER A 1 332 ? -86.437 18.806 152.727 1.00 43.28 332 SER A N 1
ATOM 2663 C CA . SER A 1 332 ? -86.937 17.510 153.227 1.00 43.28 332 SER A CA 1
ATOM 2664 C C . SER A 1 332 ? -86.221 16.864 154.429 1.00 43.28 332 SER A C 1
ATOM 2666 O O . SER A 1 332 ? -86.644 15.781 154.827 1.00 43.28 332 SER A O 1
ATOM 2668 N N . ILE A 1 333 ? -85.175 17.430 155.048 1.00 48.91 333 ILE A N 1
ATOM 2669 C CA . ILE A 1 333 ? -84.444 16.685 156.107 1.00 48.91 333 ILE A CA 1
ATOM 2670 C C . ILE A 1 333 ? -84.414 17.429 157.451 1.00 48.91 333 ILE A C 1
ATOM 2672 O O . ILE A 1 333 ? -83.408 17.995 157.874 1.00 48.91 333 ILE A O 1
ATOM 2676 N N . LYS A 1 334 ? -85.551 17.351 158.155 1.00 37.62 334 LYS A N 1
ATOM 2677 C CA . LYS A 1 334 ? -85.685 17.402 159.620 1.00 37.62 334 LYS A CA 1
ATOM 2678 C C . LYS A 1 334 ? -86.562 16.200 160.013 1.00 37.62 334 LYS A C 1
ATOM 2680 O O . LYS A 1 334 ? -87.627 16.036 159.438 1.00 37.62 334 LYS A O 1
ATOM 2685 N N . GLU A 1 335 ? -86.098 15.407 160.980 1.00 35.00 335 GLU A N 1
ATOM 2686 C CA . GLU A 1 335 ? -86.722 14.190 161.551 1.00 35.00 335 GLU A CA 1
ATOM 2687 C C . GLU A 1 335 ? -86.643 12.891 160.724 1.00 35.00 335 GLU A C 1
ATOM 2689 O O . GLU A 1 335 ? -87.489 12.579 159.896 1.00 35.00 335 GLU A O 1
ATOM 2694 N N . THR A 1 336 ? -85.662 12.040 161.039 1.00 34.91 336 THR A N 1
ATOM 2695 C CA . THR A 1 336 ? -85.893 10.790 161.800 1.00 34.91 336 THR A CA 1
ATOM 2696 C C . THR A 1 336 ? -84.579 10.037 162.026 1.00 34.91 336 THR A C 1
ATOM 2698 O O . THR A 1 336 ? -83.728 9.907 161.151 1.00 34.91 336 THR A O 1
ATOM 2701 N N . SER A 1 337 ? -84.412 9.563 163.256 1.00 30.81 337 SER A N 1
ATOM 2702 C CA . SER A 1 337 ? -83.419 8.591 163.700 1.00 30.81 337 SER A CA 1
ATOM 2703 C C . SER A 1 337 ? -83.964 7.171 163.507 1.00 30.81 337 SER A C 1
ATOM 2705 O O . SER A 1 337 ? -85.157 6.969 163.712 1.00 30.81 337 SER A O 1
ATOM 2707 N N . SER A 1 338 ? -83.106 6.192 163.168 1.00 34.41 338 SER A N 1
ATOM 2708 C CA . SER A 1 338 ? -83.125 4.808 163.703 1.00 34.41 338 SER A CA 1
ATOM 2709 C C . SER A 1 338 ? -82.402 3.785 162.803 1.00 34.41 338 SER A C 1
ATOM 2711 O O . SER A 1 338 ? -82.880 3.454 161.727 1.00 34.41 338 SER A O 1
ATOM 2713 N N . ILE A 1 339 ? -81.312 3.237 163.362 1.00 36.62 339 ILE A N 1
ATOM 2714 C CA . ILE A 1 339 ? -80.906 1.813 163.415 1.00 36.62 339 ILE A CA 1
ATOM 2715 C C . ILE A 1 339 ? -80.512 1.095 162.110 1.00 36.62 339 ILE A C 1
ATOM 2717 O O . ILE A 1 339 ? -81.199 1.093 161.097 1.00 36.62 339 ILE A O 1
ATOM 2721 N N . GLY A 1 340 ? -79.348 0.443 162.200 1.00 32.88 340 GLY A N 1
ATOM 2722 C CA . GLY A 1 340 ? -78.622 -0.196 161.113 1.00 32.88 340 GLY A CA 1
ATOM 2723 C C . GLY A 1 340 ? -78.999 -1.639 160.802 1.00 32.88 340 GLY A C 1
ATOM 2724 O O . GLY A 1 340 ? -79.744 -2.288 161.528 1.00 32.88 340 GLY A O 1
ATOM 2725 N N . LEU A 1 341 ? -78.385 -2.138 159.728 1.00 39.44 341 LEU A N 1
ATOM 2726 C CA . LEU A 1 341 ? -78.248 -3.555 159.410 1.00 39.44 341 LEU A CA 1
ATOM 2727 C C . LEU A 1 341 ? -77.060 -3.732 158.454 1.00 39.44 341 LEU A C 1
ATOM 2729 O O . LEU A 1 341 ? -77.083 -3.300 157.303 1.00 39.44 341 LEU A O 1
ATOM 2733 N N . GLN A 1 342 ? -75.997 -4.341 158.979 1.00 34.56 342 GLN A N 1
ATOM 2734 C CA . GLN A 1 342 ? -74.867 -4.863 158.217 1.00 34.56 342 GLN A CA 1
ATOM 2735 C C . GLN A 1 342 ? -75.310 -6.136 157.488 1.00 34.56 342 GLN A C 1
ATOM 2737 O O . GLN A 1 342 ? -75.740 -7.089 158.134 1.00 34.56 342 GLN A O 1
ATOM 2742 N N . PHE A 1 343 ? -75.136 -6.182 156.169 1.00 37.88 343 PHE A N 1
ATOM 2743 C CA . PHE A 1 343 ? -75.158 -7.430 155.410 1.00 37.88 343 PHE A CA 1
ATOM 2744 C C . PHE A 1 343 ? -73.759 -7.715 154.867 1.00 37.88 343 PHE A C 1
ATOM 2746 O O . PHE A 1 343 ? -73.301 -7.106 153.904 1.00 37.88 343 PHE A O 1
ATOM 2753 N N . ASN A 1 344 ? -73.092 -8.664 155.521 1.00 37.06 344 ASN A N 1
ATOM 2754 C CA . ASN A 1 344 ? -71.958 -9.391 154.974 1.00 37.06 344 ASN A CA 1
ATOM 2755 C C . ASN A 1 344 ? -72.481 -10.391 153.936 1.00 37.06 344 ASN A C 1
ATOM 2757 O O . ASN A 1 344 ? -73.245 -11.286 154.294 1.00 37.06 344 ASN A O 1
ATOM 2761 N N . TYR A 1 345 ? -72.019 -10.295 152.690 1.00 44.00 345 TYR A N 1
ATOM 2762 C CA . TYR A 1 345 ? -72.020 -11.426 151.763 1.00 44.00 345 TYR A CA 1
ATOM 2763 C C . TYR A 1 345 ? -70.603 -11.665 151.241 1.00 44.00 345 TYR A C 1
ATOM 2765 O O . TYR A 1 345 ? -69.926 -10.758 150.760 1.00 44.00 345 TYR A O 1
ATOM 2773 N N . LEU A 1 346 ? -70.170 -12.913 151.422 1.00 41.41 346 LEU A N 1
ATOM 2774 C CA . LEU A 1 346 ? -68.904 -13.492 150.992 1.00 41.41 346 LEU A CA 1
ATOM 2775 C C . LEU A 1 346 ? -68.833 -13.685 149.464 1.00 41.41 346 LEU A C 1
ATOM 2777 O O . LEU A 1 346 ? -69.833 -13.916 148.792 1.00 41.41 346 LEU A O 1
ATOM 2781 N N . ILE A 1 347 ? -67.591 -13.654 148.981 1.00 48.75 347 ILE A N 1
ATOM 2782 C CA . ILE A 1 347 ? -67.066 -13.793 147.610 1.00 48.75 347 ILE A CA 1
ATOM 2783 C C . ILE A 1 347 ? -67.045 -15.269 147.138 1.00 48.75 347 ILE A C 1
ATOM 2785 O O . ILE A 1 347 ? -66.928 -16.171 147.968 1.00 48.75 347 ILE A O 1
ATOM 2789 N N . PRO A 1 348 ? -67.054 -15.528 145.815 1.00 45.09 348 PRO A N 1
ATOM 2790 C CA . PRO A 1 348 ? -65.947 -16.276 145.174 1.00 45.09 348 PRO A CA 1
ATOM 2791 C C . PRO A 1 348 ? -65.519 -15.591 143.849 1.00 45.09 348 PRO A C 1
ATOM 2793 O O . PRO A 1 348 ? -66.351 -15.322 142.995 1.00 45.09 348 PRO A O 1
ATOM 2796 N N . SER A 1 349 ? -64.284 -15.114 143.644 1.00 42.75 349 SER A N 1
ATOM 2797 C CA . SER A 1 349 ? -63.042 -15.860 143.367 1.00 42.75 349 SER A CA 1
ATOM 2798 C C . SER A 1 349 ? -63.203 -16.967 142.319 1.00 42.75 349 SER A C 1
ATOM 2800 O O . SER A 1 349 ? -63.636 -18.054 142.680 1.00 42.75 349 SER A O 1
ATOM 2802 N N . MET A 1 350 ? -62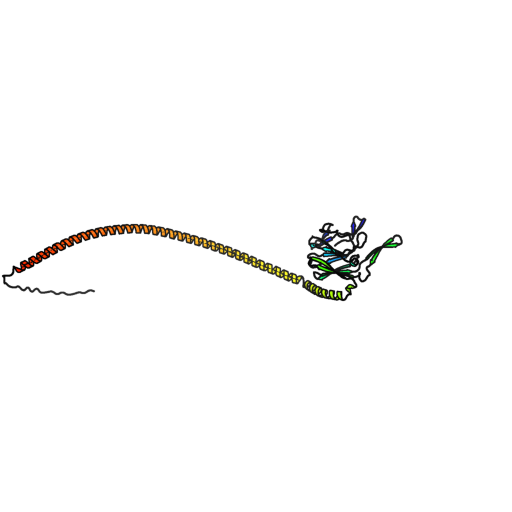.830 -16.669 141.063 1.00 43.91 350 MET A N 1
ATOM 2803 C CA . MET A 1 350 ? -62.174 -17.503 140.024 1.00 43.91 350 MET A CA 1
ATOM 2804 C C . MET A 1 350 ? -61.862 -16.550 138.840 1.00 43.91 350 MET A C 1
ATOM 2806 O O . MET A 1 350 ? -62.719 -15.759 138.478 1.00 43.91 350 MET A O 1
ATOM 2810 N N . GLY A 1 351 ? -60.694 -16.452 138.199 1.00 41.47 351 GLY A N 1
ATOM 2811 C CA . GLY A 1 351 ? -59.513 -17.306 138.156 1.00 41.47 351 GLY A CA 1
ATOM 2812 C C . GLY A 1 351 ? -59.388 -18.015 136.797 1.00 41.47 351 GLY A C 1
ATOM 2813 O O . GLY A 1 351 ? -60.052 -19.027 136.618 1.00 41.47 351 GLY A O 1
ATOM 2814 N N . LYS A 1 352 ? -58.448 -17.546 135.944 1.00 41.78 352 LYS A N 1
ATOM 2815 C CA . LYS A 1 352 ? -57.869 -18.184 134.719 1.00 41.78 352 LYS A CA 1
ATOM 2816 C C . LYS A 1 352 ? -58.756 -18.147 133.450 1.00 41.78 352 LYS A C 1
ATOM 2818 O O . LYS A 1 352 ? -59.967 -18.180 133.574 1.00 41.78 352 LYS A O 1
ATOM 2823 N N . SER A 1 353 ? -58.287 -18.039 132.198 1.00 44.06 353 SER A N 1
ATOM 2824 C CA . SER A 1 353 ? -57.002 -18.250 131.486 1.00 44.06 353 SER A CA 1
ATOM 2825 C C . SER A 1 353 ? -56.972 -17.298 130.263 1.00 44.06 353 SER A C 1
ATOM 2827 O O . SER A 1 353 ? -58.030 -16.975 129.741 1.00 44.06 353 SER A O 1
ATOM 2829 N N . ILE A 1 354 ? -55.859 -16.680 129.848 1.00 46.25 354 ILE A N 1
ATOM 2830 C CA . ILE A 1 354 ? -54.858 -17.174 128.870 1.00 46.25 354 ILE A CA 1
ATOM 2831 C C . ILE A 1 354 ? -55.482 -17.911 127.665 1.00 46.25 354 ILE A C 1
ATOM 2833 O O . ILE A 1 354 ? -55.993 -19.011 127.844 1.00 46.25 354 ILE A O 1
ATOM 2837 N N . ILE A 1 355 ? -55.377 -17.340 126.457 1.00 48.38 355 ILE A N 1
ATOM 2838 C CA . ILE A 1 355 ? -54.556 -17.818 125.321 1.00 48.38 355 ILE A CA 1
ATOM 2839 C C . ILE A 1 355 ? -54.422 -16.656 124.312 1.00 48.38 355 ILE A C 1
ATOM 2841 O O . ILE A 1 355 ? -55.356 -15.884 124.120 1.00 48.38 355 ILE A O 1
ATOM 2845 N N . VAL A 1 356 ? -53.191 -16.570 123.804 1.00 53.88 356 VAL A N 1
ATOM 2846 C CA . VAL A 1 356 ? -52.510 -15.661 122.863 1.00 53.88 356 VAL A CA 1
ATOM 2847 C C . VAL A 1 356 ? -53.361 -15.017 121.775 1.00 53.88 356 VAL A C 1
ATOM 2849 O O . VAL A 1 356 ? -54.120 -15.754 121.110 1.00 53.88 356 VAL A O 1
#

Organism: Amphimedon queenslandica (NCBI:txid400682)

Radius of gyration: 71.69 Å; chains: 1; bounding box: 119×43×218 Å

pLDDT: mean 81.18, std 15.26, range [30.81, 97.06]